Protein AF-A0A355XUL9-F1 (afdb_monomer_lite)

Radius of gyration: 27.75 Å; chains: 1; bounding box: 89×31×61 Å

Sequence (214 aa):
QDIEGLPEGVYEVRVQSLFRPVSADEAWNDLLGDSIENYGERATIYANWDSIAPSYWCSKYDPDTYSWTTGGYSDMAYAELDANGDTIEGTAMTYHFPNDRQAAEYQFQMNYYPVQSFYTYVGSNGLLRLGFKNTAHKVQDWFVVSNWELYYHGKDSQYAGTTGIRDIDSNASVNFNEVYTVDGRRVNGLQKGLNIVRGKTADGKIVTKKIVVK

pLDDT: mean 85.68, std 11.35, range [46.41, 97.69]

Foldseek 3Di:
DKDFPADFAKKKKKKFKEKQAADPVQLVCLVVVNDPDNRQVQKWWDKDQDIDGHDRFFFLDDQVVDPPDDDFWDKDWDFDADPVRHGDPPRITITIDGRDPVSSVVCVVVCVRPIDMDMETDHPRRMMDTDMGGNDHDPRTDMDMDDIDMDGQDHPHPCVVRYPDPDLPQPPDWDFQWKADPVGDTDRDDDAAKIKTWTATSVGDIDIDIDHHD

Structure (mmCIF, N/CA/C/O backbone):
data_AF-A0A355XUL9-F1
#
_entry.id   AF-A0A355XUL9-F1
#
loop_
_atom_site.group_PDB
_atom_site.id
_atom_site.type_symbol
_atom_site.label_atom_id
_atom_site.label_alt_id
_atom_site.label_comp_id
_atom_site.label_asym_id
_atom_site.label_entity_id
_atom_site.label_seq_id
_atom_site.pdbx_PDB_ins_code
_atom_site.Cartn_x
_atom_site.Cartn_y
_atom_site.Cartn_z
_atom_site.occupancy
_atom_site.B_iso_or_equiv
_atom_site.auth_seq_id
_atom_site.auth_comp_id
_atom_site.auth_asym_id
_atom_site.auth_atom_id
_atom_site.pdbx_PDB_model_num
ATOM 1 N N . GLN A 1 1 ? 1.561 -10.539 10.011 1.00 93.00 1 GLN A N 1
ATOM 2 C CA . GLN A 1 1 ? 1.984 -10.392 11.413 1.00 93.00 1 GLN A CA 1
ATOM 3 C C . GLN A 1 1 ? 0.747 -10.131 12.241 1.00 93.00 1 GLN A C 1
ATOM 5 O O . GLN A 1 1 ? -0.064 -9.310 11.826 1.00 93.00 1 GLN A O 1
ATOM 10 N N . ASP A 1 2 ? 0.634 -10.803 13.382 1.00 96.31 2 ASP A N 1
ATOM 11 C CA . ASP A 1 2 ? -0.417 -10.534 14.363 1.00 96.31 2 ASP A CA 1
ATOM 12 C C . ASP A 1 2 ? 0.192 -9.788 15.547 1.00 96.31 2 ASP A C 1
ATOM 14 O O . ASP A 1 2 ? 1.276 -10.142 16.019 1.00 96.31 2 ASP A O 1
ATOM 18 N N . ILE A 1 3 ? -0.475 -8.728 15.983 1.00 96.88 3 ILE A N 1
ATOM 19 C CA . ILE A 1 3 ? -0.122 -7.948 17.165 1.00 96.88 3 ILE A CA 1
ATOM 20 C C . ILE A 1 3 ? -1.347 -7.957 18.072 1.00 96.88 3 ILE A C 1
ATOM 22 O O . ILE A 1 3 ? -2.438 -7.575 17.652 1.00 96.88 3 ILE A O 1
ATOM 26 N N . GLU A 1 4 ? -1.160 -8.427 19.299 1.00 97.25 4 GLU A N 1
ATOM 27 C CA . GLU A 1 4 ? -2.223 -8.609 20.285 1.00 97.25 4 GLU A CA 1
ATOM 28 C C . GLU A 1 4 ? -2.076 -7.618 21.445 1.00 97.25 4 GLU A C 1
ATOM 30 O O . GLU A 1 4 ? -0.998 -7.068 21.682 1.00 97.25 4 GLU A O 1
ATOM 35 N N . GLY A 1 5 ? -3.161 -7.408 22.194 1.00 96.88 5 GLY A N 1
ATOM 36 C CA . GLY A 1 5 ? -3.164 -6.547 23.380 1.00 96.88 5 GLY A CA 1
ATOM 37 C C . GLY A 1 5 ? -3.085 -5.050 23.073 1.00 96.88 5 GLY A C 1
ATOM 38 O O . GLY A 1 5 ? -2.762 -4.259 23.960 1.00 96.88 5 GLY A O 1
ATOM 39 N N . LEU A 1 6 ? -3.370 -4.648 21.833 1.00 97.25 6 LEU A N 1
ATOM 40 C CA . LEU A 1 6 ? -3.417 -3.244 21.444 1.00 97.25 6 LEU A CA 1
ATOM 41 C C . LEU A 1 6 ? -4.684 -2.561 21.994 1.00 97.25 6 LEU A C 1
ATOM 43 O O . LEU A 1 6 ? -5.753 -3.175 21.997 1.00 97.25 6 LEU A O 1
ATOM 47 N N . PRO A 1 7 ? -4.597 -1.300 22.454 1.00 96.94 7 PRO A N 1
ATOM 48 C CA . PRO A 1 7 ? -5.775 -0.492 22.756 1.00 96.94 7 PRO A CA 1
ATOM 49 C C . PRO A 1 7 ? -6.789 -0.451 21.604 1.00 96.94 7 PRO A C 1
ATOM 51 O O . PRO A 1 7 ? -6.421 -0.366 20.437 1.00 96.94 7 PRO A O 1
ATOM 54 N N . GLU A 1 8 ? -8.081 -0.464 21.932 1.00 95.38 8 GLU A N 1
ATOM 55 C CA . GLU A 1 8 ? -9.136 -0.246 20.940 1.00 95.38 8 GLU A CA 1
ATOM 56 C C . GLU A 1 8 ? -9.025 1.170 20.354 1.00 95.38 8 GLU A C 1
ATOM 58 O O . GLU A 1 8 ? -8.988 2.154 21.097 1.00 95.38 8 GLU A O 1
ATOM 63 N N . GLY A 1 9 ? -9.029 1.294 19.028 1.00 94.69 9 GLY A N 1
ATOM 64 C CA . GLY A 1 9 ? -9.100 2.589 18.360 1.00 94.69 9 GLY A CA 1
ATOM 65 C C . GLY A 1 9 ? -8.443 2.627 16.989 1.00 94.69 9 GLY A C 1
ATOM 66 O O . GLY A 1 9 ? -8.140 1.599 16.382 1.00 94.69 9 GLY A O 1
ATOM 67 N N . VAL A 1 10 ? -8.251 3.848 16.488 1.00 96.12 10 VAL A N 1
ATOM 68 C CA . VAL A 1 10 ? -7.651 4.088 15.174 1.00 96.12 10 VAL A CA 1
ATOM 69 C C . VAL A 1 10 ? -6.133 4.052 15.273 1.00 96.12 10 VAL A C 1
ATOM 71 O O . VAL A 1 10 ? -5.535 4.674 16.153 1.00 96.12 10 VAL A O 1
ATOM 74 N N . TYR A 1 11 ? -5.520 3.367 14.318 1.00 97.25 11 TYR A N 1
ATOM 75 C CA . TYR A 1 11 ? -4.086 3.294 14.119 1.00 97.25 11 TYR A CA 1
ATOM 76 C C . TYR A 1 11 ? -3.718 3.818 12.736 1.00 97.25 11 TYR A C 1
ATOM 78 O O . TYR A 1 11 ? -4.407 3.534 11.762 1.00 97.25 11 TYR A O 1
ATOM 86 N N . GLU A 1 12 ? -2.623 4.561 12.639 1.00 97.56 12 GLU A N 1
ATOM 87 C CA . GLU A 1 12 ? -1.965 4.865 11.371 1.00 97.56 12 GLU A CA 1
ATOM 88 C C . GLU A 1 12 ? -0.836 3.870 11.169 1.00 97.56 12 GLU A C 1
ATOM 90 O O . GLU A 1 12 ? 0.038 3.713 12.026 1.00 97.56 12 GLU A O 1
ATOM 95 N N . VAL A 1 13 ? -0.872 3.206 10.027 1.00 97.62 13 VAL A N 1
ATOM 96 C CA . VAL A 1 13 ? 0.152 2.291 9.560 1.00 97.62 13 VAL A CA 1
ATOM 97 C C . VAL A 1 13 ? 0.979 3.036 8.531 1.00 97.62 13 VAL A C 1
ATOM 99 O O . VAL A 1 13 ? 0.433 3.522 7.539 1.00 97.62 13 VAL A O 1
ATOM 102 N N . ARG A 1 14 ? 2.287 3.121 8.760 1.00 97.50 14 ARG A N 1
ATOM 103 C CA . ARG A 1 14 ? 3.251 3.628 7.783 1.00 97.50 14 ARG A CA 1
ATOM 104 C C . ARG A 1 14 ? 4.177 2.519 7.341 1.00 97.50 14 ARG A C 1
ATOM 106 O O . ARG A 1 14 ? 4.526 1.654 8.141 1.00 97.50 14 ARG A O 1
ATOM 113 N N . VAL A 1 15 ? 4.540 2.527 6.067 1.00 96.25 15 VAL A N 1
ATOM 114 C CA . VAL A 1 15 ? 5.329 1.454 5.465 1.00 96.25 15 VAL A CA 1
ATOM 115 C C . VAL A 1 15 ? 5.989 1.926 4.179 1.00 96.25 15 VAL A C 1
ATOM 117 O O . VAL A 1 15 ? 5.389 2.656 3.388 1.00 96.25 15 VAL A O 1
ATOM 120 N N . GLN A 1 16 ? 7.213 1.466 3.936 1.00 95.12 16 GLN A N 1
ATOM 121 C CA . GLN A 1 16 ? 7.821 1.527 2.611 1.00 95.12 16 GLN A CA 1
ATOM 122 C C . GLN A 1 16 ? 7.637 0.198 1.909 1.00 95.12 16 GLN A C 1
ATOM 124 O O . GLN A 1 16 ? 7.776 -0.879 2.495 1.00 95.12 16 GLN A O 1
ATOM 129 N N . SER A 1 17 ? 7.301 0.278 0.632 1.00 93.19 17 SER A N 1
ATOM 130 C CA . SER A 1 17 ? 7.034 -0.896 -0.172 1.00 93.19 17 SER A CA 1
ATOM 131 C C . SER A 1 17 ? 7.538 -0.719 -1.584 1.00 93.19 17 SER A C 1
ATOM 133 O O . SER A 1 17 ? 7.586 0.392 -2.102 1.00 93.19 17 SER A O 1
ATOM 135 N N . LEU A 1 18 ? 7.876 -1.844 -2.190 1.00 91.19 18 LEU A N 1
ATOM 136 C CA . LEU A 1 18 ? 8.098 -2.003 -3.610 1.00 91.19 18 LEU A CA 1
ATOM 137 C C . LEU A 1 18 ? 7.431 -3.308 -4.021 1.00 91.19 18 LEU A C 1
ATOM 139 O O . LEU A 1 18 ? 7.757 -4.368 -3.483 1.00 91.19 18 LEU A O 1
ATOM 143 N N . PHE A 1 19 ? 6.550 -3.239 -5.005 1.00 91.44 19 PHE A N 1
ATOM 144 C CA . PHE A 1 19 ? 6.120 -4.402 -5.755 1.00 91.44 19 PHE A CA 1
ATOM 145 C C . PHE A 1 19 ? 6.582 -4.256 -7.198 1.00 91.44 19 PHE A C 1
ATOM 147 O O . PHE A 1 19 ? 6.137 -3.361 -7.909 1.00 91.44 19 PHE A O 1
ATOM 154 N N . ARG A 1 20 ? 7.470 -5.155 -7.618 1.00 90.94 20 ARG A N 1
ATOM 155 C CA . ARG A 1 20 ? 7.804 -5.365 -9.019 1.00 90.94 20 ARG A CA 1
ATOM 156 C C . ARG A 1 20 ? 7.148 -6.672 -9.457 1.00 90.94 20 ARG A C 1
ATOM 158 O O . ARG A 1 20 ? 7.525 -7.734 -8.952 1.00 90.94 20 ARG A O 1
ATOM 165 N N . PRO A 1 21 ? 6.161 -6.633 -10.351 1.00 88.50 21 PRO A N 1
ATOM 166 C CA . PRO A 1 21 ? 5.563 -7.848 -10.860 1.00 88.50 21 PRO A CA 1
ATOM 167 C C . PRO A 1 21 ? 6.529 -8.503 -11.831 1.00 88.50 21 PRO A C 1
ATOM 169 O O . PRO A 1 21 ? 7.219 -7.800 -12.560 1.00 88.50 21 PRO A O 1
ATOM 172 N N . VAL A 1 22 ? 6.535 -9.832 -11.872 1.00 90.44 22 VAL A N 1
ATOM 173 C CA . VAL A 1 22 ? 7.267 -10.600 -12.889 1.00 90.44 22 VAL A CA 1
ATOM 174 C C . VAL A 1 22 ? 8.714 -10.092 -13.123 1.00 90.44 22 VAL A C 1
ATOM 176 O O . VAL A 1 22 ? 9.410 -9.675 -12.186 1.00 90.44 22 VAL A O 1
ATOM 179 N N . SER A 1 23 ? 9.224 -10.192 -14.350 1.00 90.75 23 SER A N 1
ATOM 180 C CA . SER A 1 23 ? 10.542 -9.667 -14.715 1.00 90.75 23 SER A CA 1
ATOM 181 C C . SER A 1 23 ? 10.565 -8.130 -14.763 1.00 90.75 23 SER A C 1
ATOM 183 O O . SER A 1 23 ? 9.531 -7.481 -14.902 1.00 90.75 23 SER A O 1
ATOM 185 N N . ALA A 1 24 ? 11.756 -7.527 -14.664 1.00 90.00 24 ALA A N 1
ATOM 186 C CA . ALA A 1 24 ? 11.902 -6.073 -14.775 1.00 90.00 24 ALA A CA 1
ATOM 187 C C . ALA A 1 24 ? 11.441 -5.533 -16.141 1.00 90.00 24 ALA A C 1
ATOM 189 O O . ALA A 1 24 ? 10.793 -4.493 -16.176 1.00 90.00 24 ALA A O 1
ATOM 190 N N . ASP A 1 25 ? 11.697 -6.268 -17.228 1.00 89.50 25 ASP A N 1
ATOM 191 C CA . ASP A 1 25 ? 11.277 -5.886 -18.582 1.00 89.50 25 ASP A CA 1
ATOM 192 C C . ASP A 1 25 ? 9.746 -5.883 -18.726 1.00 89.50 25 ASP A C 1
ATOM 194 O O . ASP A 1 25 ? 9.158 -4.976 -19.309 1.00 89.50 25 ASP A O 1
ATOM 198 N N . GLU A 1 26 ? 9.063 -6.884 -18.167 1.00 88.75 26 GLU A N 1
ATOM 199 C CA . GLU A 1 26 ? 7.599 -6.947 -18.207 1.00 88.75 26 GLU A CA 1
ATOM 200 C C . GLU A 1 26 ? 6.947 -5.917 -17.278 1.00 88.75 26 GLU A C 1
ATOM 202 O O . GLU A 1 26 ? 5.953 -5.302 -17.663 1.00 88.75 26 GLU A O 1
ATOM 207 N N . ALA A 1 27 ? 7.514 -5.688 -16.087 1.00 88.06 27 ALA A N 1
ATOM 208 C CA . ALA A 1 27 ? 7.091 -4.604 -15.200 1.00 88.06 27 ALA A CA 1
ATOM 209 C C . ALA A 1 27 ? 7.243 -3.231 -15.867 1.00 88.06 27 ALA A C 1
ATOM 211 O O . ALA A 1 27 ? 6.397 -2.357 -15.695 1.00 88.06 27 ALA A O 1
ATOM 212 N N . TRP A 1 28 ? 8.316 -3.047 -16.636 1.00 87.38 28 TRP A N 1
ATOM 213 C CA . TRP A 1 28 ? 8.557 -1.837 -17.409 1.00 87.38 28 TRP A CA 1
ATOM 214 C C . TRP A 1 28 ? 7.520 -1.641 -18.515 1.00 87.38 28 TRP A C 1
ATOM 216 O O . TRP A 1 28 ? 6.932 -0.566 -18.606 1.00 87.38 28 TRP A O 1
ATOM 226 N N . ASN A 1 29 ? 7.227 -2.683 -19.296 1.00 86.00 29 ASN A N 1
ATOM 227 C CA . ASN A 1 29 ? 6.176 -2.621 -20.317 1.00 86.00 29 ASN A CA 1
ATOM 228 C C . ASN A 1 29 ? 4.805 -2.294 -19.704 1.00 86.00 29 ASN A C 1
ATOM 230 O O . ASN A 1 29 ? 4.046 -1.517 -20.275 1.00 86.00 29 ASN A O 1
ATOM 234 N N . ASP A 1 30 ? 4.490 -2.834 -18.525 1.00 84.00 30 ASP A N 1
ATOM 235 C CA . ASP A 1 30 ? 3.260 -2.489 -17.804 1.00 84.00 30 ASP A CA 1
ATOM 236 C C . ASP A 1 30 ? 3.221 -1.024 -17.365 1.00 84.00 30 ASP A C 1
ATOM 238 O O . ASP A 1 30 ? 2.213 -0.349 -17.565 1.00 84.00 30 ASP A O 1
ATOM 242 N N . LEU A 1 31 ? 4.341 -0.498 -16.863 1.00 81.19 31 LEU A N 1
ATOM 243 C CA . LEU A 1 31 ? 4.460 0.912 -16.495 1.00 81.19 31 LEU A CA 1
ATOM 244 C C . LEU A 1 31 ? 4.271 1.851 -17.699 1.00 81.19 31 LEU A C 1
ATOM 246 O O . LEU A 1 31 ? 3.705 2.933 -17.542 1.00 81.19 31 LEU A O 1
ATOM 250 N N . LEU A 1 32 ? 4.721 1.442 -18.888 1.00 82.25 32 LEU A N 1
ATOM 251 C CA . LEU A 1 32 ? 4.514 2.177 -20.140 1.00 82.25 32 LEU A CA 1
ATOM 252 C C . LEU A 1 32 ? 3.088 2.039 -20.703 1.00 82.25 32 LEU A C 1
ATOM 254 O O . LEU A 1 32 ? 2.730 2.759 -21.632 1.00 82.25 32 LEU A O 1
ATOM 258 N N . GLY A 1 33 ? 2.255 1.165 -20.129 1.00 81.38 33 GLY A N 1
ATOM 259 C CA . GLY A 1 33 ? 0.912 0.870 -20.633 1.00 81.38 33 GLY A CA 1
ATOM 260 C C . GLY A 1 33 ? 0.895 -0.076 -21.838 1.00 81.38 33 GLY A C 1
ATOM 261 O O . GLY A 1 33 ? -0.135 -0.200 -22.499 1.00 81.38 33 GLY A O 1
ATOM 262 N N . ASP A 1 34 ? 2.012 -0.756 -22.102 1.00 77.69 34 ASP A N 1
ATOM 263 C CA . ASP A 1 34 ? 2.191 -1.707 -23.202 1.00 77.69 34 ASP A CA 1
ATOM 264 C C . ASP A 1 34 ? 1.892 -3.161 -22.782 1.00 77.69 34 ASP A C 1
ATOM 266 O O . ASP A 1 34 ? 1.976 -4.090 -23.592 1.00 77.69 34 ASP A O 1
ATOM 270 N N . SER A 1 35 ? 1.527 -3.392 -21.515 1.00 77.56 35 SER A N 1
ATOM 271 C CA . SER A 1 35 ? 1.083 -4.702 -21.034 1.00 77.56 35 SER A CA 1
ATOM 272 C C . SER A 1 35 ? -0.375 -5.000 -21.408 1.00 77.56 35 SER A C 1
ATOM 274 O O . SER A 1 35 ? -1.242 -4.131 -21.490 1.00 77.56 35 SER A O 1
ATOM 276 N N . ILE A 1 36 ? -0.668 -6.289 -21.603 1.00 74.25 36 ILE A N 1
ATOM 277 C CA . ILE A 1 36 ? -2.038 -6.806 -21.776 1.00 74.25 36 ILE A CA 1
ATOM 278 C C . ILE A 1 36 ? -2.686 -7.251 -20.451 1.00 74.25 36 ILE A C 1
ATOM 280 O O . ILE A 1 36 ? -3.881 -7.545 -20.414 1.00 74.25 36 ILE A O 1
ATOM 284 N N . GLU A 1 37 ? -1.901 -7.345 -19.375 1.00 74.00 37 GLU A N 1
ATOM 285 C CA . GLU A 1 37 ? -2.345 -7.679 -18.018 1.00 74.00 37 GLU A CA 1
ATOM 286 C C . GLU A 1 37 ? -2.116 -6.459 -17.124 1.00 74.00 37 GLU A C 1
ATOM 288 O O . GLU A 1 37 ? -1.096 -5.807 -17.263 1.00 74.00 37 GLU A O 1
ATOM 293 N N . ASN A 1 38 ? -3.014 -6.178 -16.177 1.00 72.56 38 ASN A N 1
ATOM 294 C CA . ASN A 1 38 ? -2.816 -5.107 -15.198 1.00 72.56 38 ASN A CA 1
ATOM 295 C C . ASN A 1 38 ? -2.090 -5.669 -13.969 1.00 72.56 38 ASN A C 1
ATOM 297 O O . ASN A 1 38 ? -2.711 -6.116 -12.995 1.00 72.56 38 ASN A O 1
ATOM 301 N N . TYR A 1 39 ? -0.762 -5.753 -14.044 1.00 75.75 39 TYR A N 1
ATOM 302 C CA . TYR A 1 39 ? 0.006 -6.470 -13.031 1.00 75.75 39 TYR A CA 1
ATOM 303 C C . TYR A 1 39 ? 0.016 -5.767 -11.668 1.00 75.75 39 TYR A C 1
ATOM 305 O O . TYR A 1 39 ? 0.106 -6.465 -10.649 1.00 75.75 39 TYR A O 1
ATOM 313 N N . GLY A 1 40 ? -0.108 -4.436 -11.643 1.00 69.62 40 GLY A N 1
ATOM 314 C CA . GLY A 1 40 ? -0.046 -3.601 -10.438 1.00 69.62 40 GLY A CA 1
ATOM 315 C C . GLY A 1 40 ? -1.175 -3.820 -9.429 1.00 69.62 40 GLY A C 1
ATOM 316 O O . GLY A 1 40 ? -1.007 -3.519 -8.250 1.00 69.62 40 GLY A O 1
ATOM 317 N N . GLU A 1 41 ? -2.297 -4.420 -9.833 1.00 78.81 41 GLU A N 1
ATOM 318 C CA . GLU A 1 41 ? -3.466 -4.621 -8.958 1.00 78.81 41 GLU A CA 1
ATOM 319 C C . GLU A 1 41 ? -3.416 -5.903 -8.110 1.00 78.81 41 GLU A C 1
ATOM 321 O O . GLU A 1 41 ? -4.271 -6.139 -7.253 1.00 78.81 41 GLU A O 1
ATOM 326 N N . ARG A 1 42 ? -2.425 -6.771 -8.334 1.00 86.88 42 ARG A N 1
ATOM 327 C CA . ARG A 1 42 ? -2.372 -8.097 -7.690 1.00 86.88 42 ARG A CA 1
ATOM 328 C C . ARG A 1 42 ? -1.848 -8.043 -6.261 1.00 86.88 42 ARG A C 1
ATOM 330 O O . ARG A 1 42 ? -2.128 -8.953 -5.479 1.00 86.88 42 ARG A O 1
ATOM 337 N N . ALA A 1 43 ? -1.081 -7.008 -5.932 1.00 91.06 43 ALA A N 1
ATOM 338 C CA . ALA A 1 43 ? -0.420 -6.856 -4.650 1.00 91.06 43 ALA A CA 1
ATOM 339 C C . ALA A 1 43 ? -1.111 -5.793 -3.793 1.00 91.06 43 ALA A C 1
ATOM 341 O O . ALA A 1 43 ? -1.396 -4.692 -4.251 1.00 91.06 43 ALA A O 1
ATOM 342 N N . THR A 1 44 ? -1.341 -6.108 -2.523 1.00 93.88 44 THR A N 1
ATOM 343 C CA . THR A 1 44 ? -1.871 -5.159 -1.544 1.00 93.88 44 THR A CA 1
ATOM 344 C C . THR A 1 44 ? -1.088 -5.225 -0.250 1.00 93.88 44 THR A C 1
ATOM 346 O O . THR A 1 44 ? -0.590 -6.279 0.152 1.00 93.88 44 THR A O 1
ATOM 349 N N . ILE A 1 45 ? -1.005 -4.085 0.421 1.00 95.56 45 ILE A N 1
ATOM 350 C CA . ILE A 1 45 ? -0.581 -3.968 1.811 1.00 95.56 45 ILE A CA 1
ATOM 351 C C . ILE A 1 45 ? -1.846 -3.776 2.621 1.00 95.56 45 ILE A C 1
ATOM 353 O O . ILE A 1 45 ? -2.694 -2.974 2.239 1.00 95.56 45 ILE A O 1
ATOM 357 N N . TYR A 1 46 ? -1.994 -4.513 3.712 1.00 95.19 46 TYR A N 1
ATOM 358 C CA . TYR A 1 46 ? -3.212 -4.481 4.501 1.00 95.19 46 TYR A CA 1
ATOM 359 C C . TYR A 1 46 ? -2.931 -4.401 5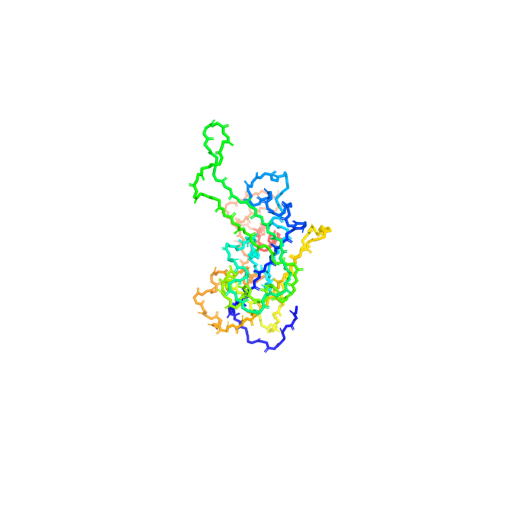.993 1.00 95.19 46 TYR A C 1
ATOM 361 O O . TYR A 1 46 ? -1.907 -4.880 6.491 1.00 95.19 46 TYR A O 1
ATOM 369 N N . ALA A 1 47 ? -3.892 -3.824 6.697 1.00 96.19 47 ALA A N 1
ATOM 370 C CA . ALA A 1 47 ? -4.016 -3.881 8.135 1.00 96.19 47 ALA A CA 1
ATOM 371 C C . ALA A 1 47 ? -5.502 -4.035 8.469 1.00 96.19 47 ALA A C 1
ATOM 373 O O . ALA A 1 47 ? -6.329 -3.225 8.059 1.00 96.19 47 ALA A O 1
ATOM 374 N N . ASN A 1 48 ? -5.844 -5.132 9.142 1.00 94.38 48 ASN A N 1
ATOM 375 C CA . ASN A 1 48 ? -7.214 -5.597 9.322 1.00 94.38 48 ASN A CA 1
ATOM 376 C C . ASN A 1 48 ? -8.006 -5.550 7.999 1.00 94.38 48 ASN A C 1
ATOM 378 O O . ASN A 1 48 ? -7.688 -6.303 7.078 1.00 94.38 48 ASN A O 1
ATOM 382 N N . TRP A 1 49 ? -9.027 -4.698 7.910 1.00 89.31 49 TRP A N 1
ATOM 383 C CA . TRP A 1 49 ? -9.896 -4.568 6.734 1.00 89.31 49 TRP A CA 1
ATOM 384 C C . TRP A 1 49 ? -9.459 -3.477 5.756 1.00 89.31 49 TRP A C 1
ATOM 386 O O . TRP A 1 49 ? -10.040 -3.364 4.679 1.00 89.31 49 TRP A O 1
ATOM 396 N N . ASP A 1 50 ? -8.455 -2.687 6.121 1.00 93.75 50 ASP A N 1
ATOM 397 C CA . ASP A 1 50 ? -7.984 -1.552 5.342 1.00 93.75 50 ASP A CA 1
ATOM 398 C C . ASP A 1 50 ? -6.748 -1.948 4.540 1.00 93.75 50 ASP A C 1
ATOM 400 O O . ASP A 1 50 ? -5.934 -2.773 4.970 1.00 93.75 50 ASP A O 1
ATOM 404 N N . SER A 1 51 ? -6.606 -1.378 3.347 1.00 93.31 51 SER A N 1
ATOM 405 C CA . SER A 1 51 ? -5.502 -1.719 2.458 1.00 93.31 51 SER A CA 1
ATOM 406 C C . SER A 1 51 ? -5.149 -0.599 1.498 1.00 93.31 51 SER A C 1
ATOM 408 O O . SER A 1 51 ? -6.011 0.194 1.122 1.00 93.31 51 SER A O 1
ATOM 410 N N . ILE A 1 52 ? -3.901 -0.610 1.046 1.00 92.81 52 ILE A N 1
ATOM 411 C CA . ILE A 1 52 ? -3.373 0.248 -0.014 1.00 92.81 52 ILE A CA 1
ATOM 412 C C . ILE A 1 52 ? -2.626 -0.593 -1.054 1.00 92.81 52 ILE A C 1
ATOM 414 O O . ILE A 1 52 ? -2.207 -1.724 -0.779 1.00 92.81 52 ILE A O 1
ATOM 418 N N . ALA A 1 53 ? -2.438 -0.029 -2.244 1.00 91.50 53 ALA A N 1
ATOM 419 C CA . ALA A 1 53 ? -1.511 -0.578 -3.224 1.00 91.50 53 ALA A CA 1
ATOM 420 C C . ALA A 1 53 ? -0.054 -0.295 -2.791 1.00 91.50 53 ALA A C 1
ATOM 422 O O . ALA A 1 53 ? 0.225 0.773 -2.240 1.00 91.50 53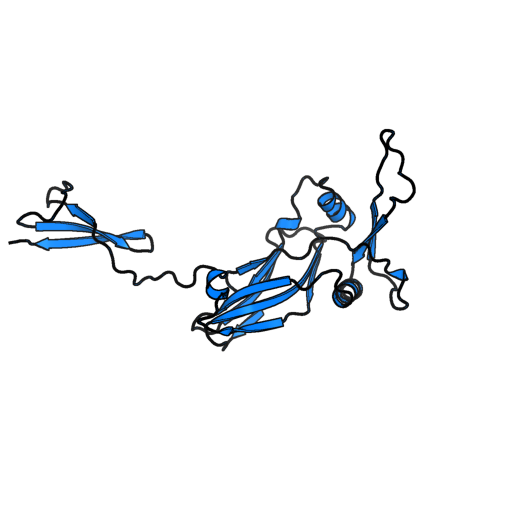 ALA A O 1
ATOM 423 N N . PRO A 1 54 ? 0.889 -1.224 -3.008 1.00 91.12 54 PRO A N 1
ATOM 424 C CA . PRO A 1 54 ? 2.309 -0.949 -2.817 1.00 91.12 54 PRO A CA 1
ATOM 425 C C . PRO A 1 54 ? 2.837 0.032 -3.871 1.00 91.12 54 PRO A C 1
ATOM 427 O O . PRO A 1 54 ? 2.211 0.258 -4.905 1.00 91.12 54 PRO A O 1
ATOM 430 N N . SER A 1 55 ? 4.023 0.594 -3.635 1.00 88.94 55 SER A N 1
ATOM 431 C CA . SER A 1 55 ? 4.693 1.406 -4.654 1.00 88.94 55 SER A CA 1
ATOM 432 C C . SER A 1 55 ? 5.157 0.512 -5.806 1.00 88.94 55 SER A C 1
ATOM 434 O O . SER A 1 55 ? 5.715 -0.561 -5.575 1.00 88.94 55 SER A O 1
ATOM 436 N N . TYR A 1 56 ? 4.933 0.969 -7.036 1.00 75.69 56 TYR A N 1
ATOM 437 C CA . TYR A 1 56 ? 4.997 0.128 -8.237 1.00 75.69 56 TYR A CA 1
ATOM 438 C C . TYR A 1 56 ? 5.947 0.648 -9.339 1.00 75.69 56 TYR A C 1
ATOM 440 O O . TYR A 1 56 ? 6.042 0.077 -10.416 1.00 75.69 56 TYR A O 1
ATOM 448 N N . TRP A 1 57 ? 6.671 1.741 -9.096 1.00 73.50 57 TRP A N 1
ATOM 449 C CA . TRP A 1 57 ? 7.463 2.431 -10.120 1.00 73.50 57 TRP A CA 1
ATOM 450 C C . TRP A 1 57 ? 8.968 2.246 -9.906 1.00 73.50 57 TRP A C 1
ATOM 452 O O . TRP A 1 57 ? 9.448 2.325 -8.784 1.00 73.50 57 TRP A O 1
ATOM 462 N N . CYS A 1 58 ? 9.732 2.034 -10.976 1.00 77.62 58 CYS A N 1
ATOM 463 C CA . CYS A 1 58 ? 11.197 2.102 -10.952 1.00 77.62 58 CYS A CA 1
ATOM 464 C C . CYS A 1 58 ? 11.690 3.529 -10.672 1.00 77.62 58 CYS A C 1
ATOM 466 O O . CYS A 1 58 ? 11.048 4.500 -11.077 1.00 77.62 58 CYS A O 1
ATOM 468 N N . SER A 1 59 ? 12.862 3.688 -10.053 1.00 76.25 59 SER A N 1
ATOM 469 C CA . SER A 1 59 ? 13.414 5.024 -9.799 1.00 76.25 59 SER A CA 1
ATOM 470 C C . SER A 1 59 ? 14.317 5.505 -10.933 1.00 76.25 59 SER A C 1
ATOM 472 O O . SER A 1 59 ? 15.006 4.724 -11.575 1.00 76.25 59 SER A O 1
ATOM 474 N N . LYS A 1 60 ? 14.352 6.822 -11.147 1.00 74.56 60 LYS A N 1
ATOM 475 C CA . LYS A 1 60 ? 15.276 7.502 -12.076 1.00 74.56 60 LYS A CA 1
ATOM 476 C C . LYS A 1 60 ? 16.676 7.745 -11.486 1.00 74.56 60 LYS A C 1
ATOM 478 O O . LYS A 1 60 ? 17.381 8.653 -11.919 1.00 74.56 60 LYS A O 1
ATOM 483 N N . TYR A 1 61 ? 16.997 7.076 -10.383 1.00 73.44 61 TYR A N 1
ATOM 484 C CA . TYR A 1 61 ? 18.215 7.325 -9.623 1.00 73.44 61 TYR A CA 1
ATOM 485 C C . TYR A 1 61 ? 19.369 6.505 -10.179 1.00 73.44 61 TYR A C 1
ATOM 487 O O . TYR A 1 61 ? 19.243 5.291 -10.230 1.00 73.44 61 TYR A O 1
ATOM 495 N N . ASP A 1 62 ? 20.488 7.158 -10.488 1.00 70.50 62 ASP A N 1
ATOM 496 C CA . ASP A 1 62 ? 21.716 6.485 -10.899 1.00 70.50 62 ASP A CA 1
ATOM 497 C C . ASP A 1 62 ? 22.365 5.748 -9.706 1.00 70.50 62 ASP A C 1
ATOM 499 O O . ASP A 1 62 ? 22.920 6.411 -8.816 1.00 70.50 62 ASP A O 1
ATOM 503 N N . PRO A 1 63 ? 22.326 4.400 -9.672 1.00 64.25 63 PRO A N 1
ATOM 504 C CA . PRO A 1 63 ? 22.917 3.617 -8.598 1.00 64.25 63 PRO A CA 1
ATOM 505 C C . PRO A 1 63 ? 24.418 3.882 -8.449 1.00 64.25 63 PRO A C 1
ATOM 507 O O . PRO A 1 63 ? 24.926 3.848 -7.330 1.00 64.25 63 PRO A O 1
ATOM 510 N N . ASP A 1 64 ? 25.137 4.233 -9.510 1.00 63.72 64 ASP A N 1
ATOM 511 C CA . ASP A 1 64 ? 26.599 4.354 -9.492 1.00 63.72 64 ASP A CA 1
ATOM 512 C C . ASP A 1 64 ? 27.094 5.677 -8.883 1.00 63.72 64 ASP A C 1
ATOM 514 O O . ASP A 1 64 ? 28.283 5.843 -8.600 1.00 63.72 64 ASP A O 1
ATOM 518 N N . THR A 1 65 ? 26.188 6.615 -8.584 1.00 65.44 65 THR A N 1
ATOM 519 C CA . THR A 1 65 ? 26.536 7.892 -7.936 1.00 65.44 65 THR A CA 1
ATOM 520 C C . THR A 1 65 ? 27.027 7.708 -6.485 1.00 65.44 65 THR A C 1
ATOM 522 O O . THR A 1 65 ? 27.643 8.613 -5.916 1.00 65.44 65 THR A O 1
ATOM 525 N N . TYR A 1 66 ? 26.810 6.544 -5.859 1.00 58.59 66 TYR A N 1
ATOM 526 C CA . TYR A 1 66 ? 27.263 6.254 -4.494 1.00 58.59 66 TYR A CA 1
ATOM 527 C C . TYR A 1 66 ? 28.221 5.058 -4.430 1.00 58.59 66 TYR A C 1
ATOM 529 O O . TYR A 1 66 ? 27.904 3.967 -4.869 1.00 58.59 66 TYR A O 1
ATOM 537 N N . SER A 1 67 ? 29.353 5.235 -3.736 1.00 53.00 67 SER A N 1
ATOM 538 C CA . SER A 1 67 ? 30.446 4.257 -3.520 1.00 53.00 67 SER A CA 1
ATOM 539 C C . SER A 1 67 ? 30.055 2.860 -2.979 1.00 53.00 67 SER A C 1
ATOM 541 O O . SER A 1 67 ? 30.935 2.018 -2.793 1.00 53.00 67 SER A O 1
A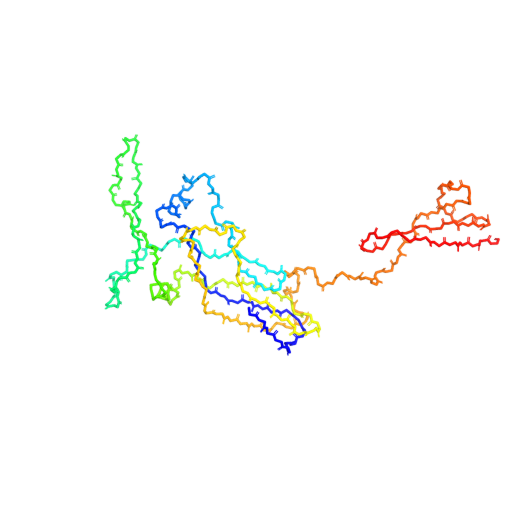TOM 543 N N . TRP A 1 68 ? 28.785 2.610 -2.666 1.00 51.19 68 TRP A N 1
ATOM 544 C CA . TRP A 1 68 ? 28.289 1.384 -2.032 1.00 51.19 68 TRP A CA 1
ATOM 545 C C . TRP A 1 68 ? 27.527 0.462 -2.994 1.00 51.19 68 TRP A C 1
ATOM 547 O O . TRP A 1 68 ? 27.101 -0.619 -2.587 1.00 51.19 68 TRP A O 1
ATOM 557 N N . THR A 1 69 ? 27.349 0.855 -4.256 1.00 56.81 69 THR A N 1
ATOM 558 C CA . THR A 1 69 ? 26.602 0.091 -5.257 1.00 56.81 69 THR A CA 1
ATOM 559 C C . THR A 1 69 ? 27.518 -0.857 -6.014 1.00 56.81 69 THR A C 1
ATOM 561 O O . THR A 1 69 ? 28.175 -0.535 -6.994 1.00 56.81 69 THR A O 1
ATOM 564 N N . THR A 1 70 ? 27.574 -2.097 -5.540 1.00 54.22 70 THR A N 1
ATOM 565 C CA . THR A 1 70 ? 28.008 -3.213 -6.384 1.00 54.22 70 THR A CA 1
ATOM 566 C C . THR A 1 70 ? 26.847 -4.179 -6.529 1.00 54.22 70 THR A C 1
ATOM 568 O O . THR A 1 70 ? 26.656 -5.073 -5.712 1.00 54.22 70 THR A O 1
ATOM 571 N N . GLY A 1 71 ? 26.085 -3.980 -7.604 1.00 66.00 71 GLY A N 1
ATOM 572 C CA . GLY A 1 71 ? 25.137 -4.959 -8.125 1.00 66.00 71 GLY A CA 1
ATOM 573 C C . GLY A 1 71 ? 23.741 -4.921 -7.509 1.00 66.00 71 GLY A C 1
ATOM 574 O O . GLY A 1 71 ? 23.517 -4.369 -6.436 1.00 66.00 71 GLY A O 1
ATOM 575 N N . GLY A 1 72 ? 22.804 -5.506 -8.259 1.00 81.38 72 GLY A N 1
ATOM 576 C CA . GLY A 1 72 ? 21.428 -5.706 -7.821 1.00 81.38 72 GLY A CA 1
ATOM 577 C C . GLY A 1 72 ? 20.384 -4.826 -8.494 1.00 81.38 72 GLY A C 1
ATOM 578 O O . GLY A 1 72 ? 19.352 -4.604 -7.876 1.00 81.38 72 GLY A O 1
ATOM 579 N N . TYR A 1 73 ? 20.593 -4.336 -9.721 1.00 87.62 73 TYR A N 1
ATOM 580 C CA . TYR A 1 73 ? 19.587 -3.551 -10.450 1.00 87.62 73 TYR A CA 1
ATOM 581 C C . TYR A 1 73 ? 19.343 -4.086 -11.866 1.00 87.62 73 TYR A C 1
ATOM 583 O O . TYR A 1 73 ? 20.176 -4.806 -12.416 1.00 87.62 73 TYR A O 1
ATOM 591 N N . SER A 1 74 ? 18.162 -3.796 -12.405 1.00 89.31 74 SER A N 1
ATOM 592 C CA . SER A 1 74 ? 17.806 -3.927 -13.817 1.00 89.31 74 SER A CA 1
ATOM 593 C C . SER A 1 74 ? 17.548 -2.530 -14.361 1.00 89.31 74 SER A C 1
ATOM 595 O O . SER A 1 74 ? 16.721 -1.805 -13.802 1.00 89.31 74 SER A O 1
ATOM 597 N N . ASP A 1 75 ? 18.230 -2.196 -15.452 1.00 89.25 75 ASP A N 1
ATOM 598 C CA . ASP A 1 75 ? 18.237 -0.857 -16.034 1.00 89.25 75 ASP A CA 1
ATOM 599 C C . ASP A 1 75 ? 17.318 -0.806 -17.251 1.00 89.25 75 ASP A C 1
ATOM 601 O O . ASP A 1 75 ? 17.537 -1.516 -18.231 1.00 89.25 75 ASP A O 1
ATOM 605 N N . MET A 1 76 ? 16.288 0.030 -17.184 1.00 87.69 76 MET A N 1
ATOM 606 C CA . MET A 1 76 ? 15.321 0.254 -18.252 1.00 87.69 76 MET A CA 1
ATOM 607 C C . MET A 1 76 ? 15.588 1.609 -18.895 1.00 87.69 76 MET A C 1
ATOM 609 O O . MET A 1 76 ? 15.742 2.610 -18.197 1.00 87.69 76 MET A O 1
ATOM 613 N N . ALA A 1 77 ? 15.628 1.657 -20.220 1.00 87.56 77 ALA A N 1
ATOM 614 C CA . ALA A 1 77 ? 15.813 2.902 -20.951 1.00 87.56 77 ALA A CA 1
ATOM 615 C C . ALA A 1 77 ? 14.462 3.462 -21.408 1.00 87.56 77 ALA A C 1
ATOM 617 O O . ALA A 1 77 ? 13.624 2.738 -21.946 1.00 87.56 77 ALA A O 1
ATOM 618 N N . TYR A 1 78 ? 14.287 4.769 -21.247 1.00 85.69 78 TYR A N 1
ATOM 619 C CA . TYR A 1 78 ? 13.214 5.539 -21.863 1.00 85.69 78 TYR A CA 1
ATOM 620 C C . TYR A 1 78 ? 13.819 6.675 -22.673 1.00 85.69 78 TYR A C 1
ATOM 622 O O . TYR A 1 78 ? 14.757 7.323 -22.216 1.00 85.69 78 TYR A O 1
ATOM 630 N N . ALA A 1 79 ? 13.267 6.953 -23.845 1.00 87.38 79 ALA A N 1
ATOM 631 C CA . ALA A 1 79 ? 13.556 8.180 -24.562 1.00 87.38 79 ALA A CA 1
ATOM 632 C C . ALA A 1 79 ? 12.317 8.612 -25.341 1.00 87.38 79 ALA A C 1
ATOM 634 O O . ALA A 1 79 ? 11.549 7.770 -25.809 1.00 87.38 79 ALA A O 1
ATOM 635 N N . GLU A 1 80 ? 12.122 9.919 -25.485 1.00 87.94 80 GLU A N 1
ATOM 636 C CA . GLU A 1 80 ? 11.054 10.432 -26.335 1.00 87.94 80 GLU A CA 1
ATOM 637 C C . GLU A 1 80 ? 11.459 10.270 -27.800 1.00 87.94 80 GLU A C 1
ATOM 639 O O . GLU A 1 80 ? 12.626 10.449 -28.164 1.00 87.94 80 GLU A O 1
ATOM 644 N N . LEU A 1 81 ? 10.487 9.922 -28.641 1.00 89.88 81 LEU A N 1
ATOM 645 C CA . LEU A 1 81 ? 10.681 9.777 -30.078 1.00 89.88 81 LEU A CA 1
ATOM 646 C C . LEU A 1 81 ? 10.025 10.947 -30.812 1.00 89.88 81 LEU A C 1
ATOM 648 O O . LEU A 1 81 ? 8.939 11.399 -30.440 1.00 89.88 81 LEU A O 1
ATOM 652 N N . ASP A 1 82 ? 10.678 11.432 -31.862 1.00 91.38 82 ASP A N 1
ATOM 653 C CA . ASP A 1 82 ? 10.107 12.410 -32.778 1.00 91.38 82 ASP A CA 1
ATOM 654 C C . ASP A 1 82 ? 9.092 11.756 -33.743 1.00 91.38 82 ASP A C 1
ATOM 656 O O . ASP A 1 82 ? 8.817 10.555 -33.697 1.00 91.38 82 ASP A O 1
ATOM 660 N N . ALA A 1 83 ? 8.517 12.548 -34.652 1.00 93.00 83 ALA A N 1
ATOM 661 C CA . ALA A 1 83 ? 7.528 12.055 -35.615 1.00 93.00 83 ALA A CA 1
ATOM 662 C C . ALA A 1 83 ? 8.073 11.008 -36.612 1.00 93.00 83 ALA A C 1
ATOM 664 O O . ALA A 1 83 ? 7.279 10.332 -37.269 1.00 93.00 83 ALA A O 1
ATOM 665 N N . ASN A 1 84 ? 9.396 10.879 -36.740 1.00 93.00 84 ASN A N 1
ATOM 666 C CA . ASN A 1 84 ? 10.063 9.897 -37.593 1.00 93.00 84 ASN A CA 1
ATOM 667 C C . ASN A 1 84 ? 10.452 8.626 -36.821 1.00 93.00 84 ASN A C 1
ATOM 669 O O . ASN A 1 84 ? 10.903 7.660 -37.436 1.00 93.00 84 ASN A O 1
ATOM 673 N N . GLY A 1 85 ? 10.240 8.606 -35.500 1.00 87.94 85 GLY A N 1
ATOM 674 C CA . GLY A 1 85 ? 10.667 7.524 -34.620 1.00 87.94 85 GLY A CA 1
ATOM 675 C C . GLY A 1 85 ? 12.119 7.651 -34.155 1.00 87.94 85 GLY A C 1
ATOM 676 O O . GLY A 1 85 ? 12.636 6.701 -33.569 1.00 87.94 85 GLY A O 1
ATOM 677 N N . ASP A 1 86 ? 12.771 8.792 -34.392 1.00 91.38 86 ASP A N 1
ATOM 678 C CA . ASP A 1 86 ? 14.134 9.045 -33.930 1.00 91.38 86 ASP A CA 1
ATOM 679 C C . ASP A 1 86 ? 14.122 9.553 -32.487 1.00 91.38 86 ASP A C 1
ATOM 681 O O . ASP A 1 86 ? 13.253 10.325 -32.081 1.00 91.38 86 ASP A O 1
ATOM 685 N N . THR A 1 87 ? 15.107 9.142 -31.689 1.00 92.06 87 THR A N 1
ATOM 686 C CA . THR A 1 87 ? 15.251 9.624 -30.313 1.00 92.06 87 THR A CA 1
ATOM 687 C C . THR A 1 87 ? 15.523 11.127 -30.274 1.00 92.06 87 THR A C 1
ATOM 689 O O . THR A 1 87 ? 16.471 11.613 -30.891 1.00 92.06 87 THR A O 1
ATOM 692 N N . ILE A 1 88 ? 14.741 11.859 -29.481 1.00 92.19 88 ILE A N 1
ATOM 693 C CA . ILE A 1 88 ? 14.953 13.285 -29.234 1.00 92.19 88 ILE A C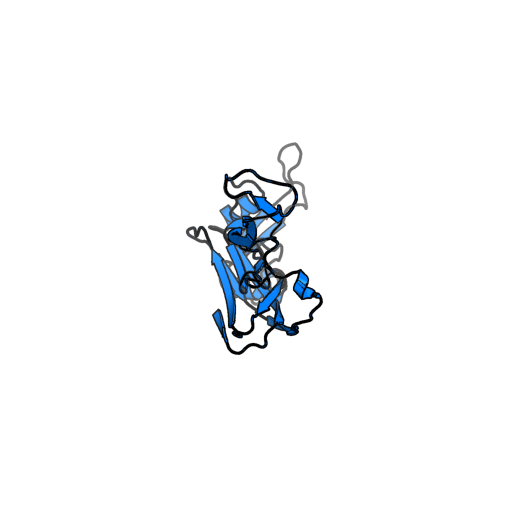A 1
ATOM 694 C C . ILE A 1 88 ? 16.175 13.452 -28.323 1.00 92.19 88 ILE A C 1
ATOM 696 O O . ILE A 1 88 ? 16.226 12.916 -27.210 1.00 92.19 88 ILE A O 1
ATOM 700 N N . GLU A 1 89 ? 17.167 14.215 -28.784 1.00 92.50 89 GLU A N 1
ATOM 701 C CA . GLU A 1 89 ? 18.386 14.488 -28.022 1.00 92.50 89 GLU A CA 1
ATOM 702 C C . GLU A 1 89 ? 18.060 15.093 -26.644 1.00 92.50 89 GLU A C 1
ATOM 704 O O . GLU A 1 89 ? 17.251 16.011 -26.518 1.00 92.50 89 GLU A O 1
ATOM 709 N N . GLY A 1 90 ? 18.689 14.560 -25.594 1.00 88.00 90 GLY A N 1
ATOM 710 C CA . GLY A 1 90 ? 18.490 15.016 -24.215 1.00 88.00 90 GLY A CA 1
ATOM 711 C C . GLY A 1 90 ? 17.267 14.435 -23.495 1.00 88.00 90 GLY A C 1
ATOM 712 O O . GLY A 1 90 ? 17.069 14.758 -22.327 1.00 88.00 90 GLY A O 1
ATOM 713 N N . THR A 1 91 ? 16.478 13.569 -24.141 1.00 87.06 91 THR A N 1
ATOM 714 C CA . THR A 1 91 ? 15.308 12.916 -23.511 1.00 87.06 91 THR A CA 1
ATOM 715 C C . THR A 1 91 ? 15.588 11.509 -22.988 1.00 87.06 91 THR A C 1
ATOM 717 O O . THR A 1 91 ? 14.768 10.949 -22.265 1.00 87.06 91 THR A O 1
ATOM 720 N N . ALA A 1 92 ? 16.744 10.936 -23.332 1.00 86.94 92 ALA A N 1
ATOM 721 C CA . ALA A 1 92 ? 17.134 9.612 -22.873 1.00 86.94 92 ALA A CA 1
ATOM 722 C C . ALA A 1 92 ? 17.334 9.592 -21.349 1.00 86.94 92 ALA A C 1
ATOM 724 O O . ALA A 1 92 ? 18.099 10.382 -20.793 1.00 86.94 92 ALA A O 1
ATOM 725 N N . MET A 1 93 ? 16.658 8.661 -20.686 1.00 84.44 93 MET A N 1
ATOM 726 C CA . MET A 1 93 ? 16.702 8.437 -19.249 1.00 84.44 93 MET A CA 1
ATOM 727 C C . MET A 1 93 ? 16.841 6.946 -18.950 1.00 84.44 93 MET A C 1
ATOM 729 O O . MET A 1 93 ? 16.247 6.110 -19.631 1.00 84.44 93 MET A O 1
ATOM 733 N N . THR A 1 94 ? 17.578 6.629 -17.888 1.00 87.00 94 THR A N 1
ATOM 734 C CA . THR A 1 94 ? 17.656 5.274 -17.337 1.00 87.00 94 THR A CA 1
ATOM 735 C C . THR A 1 94 ? 16.854 5.204 -16.044 1.00 87.00 94 THR A C 1
ATOM 737 O O . THR A 1 94 ? 16.916 6.099 -15.197 1.00 87.00 94 THR A O 1
ATOM 740 N N . TYR A 1 95 ? 16.082 4.136 -15.909 1.00 86.81 95 TYR A N 1
ATOM 741 C CA . TYR A 1 95 ? 15.304 3.795 -14.733 1.00 86.81 95 TYR A CA 1
ATOM 742 C C . TYR A 1 95 ? 15.801 2.479 -14.150 1.00 86.81 95 TYR A C 1
ATOM 744 O O . TYR A 1 95 ? 16.183 1.574 -14.883 1.00 86.81 95 TYR A O 1
ATOM 752 N N . HIS A 1 96 ? 15.752 2.349 -12.830 1.00 86.62 96 HIS A N 1
ATOM 753 C CA . HIS A 1 96 ? 16.406 1.261 -12.121 1.00 86.62 96 HIS A CA 1
ATOM 754 C C . HIS A 1 96 ? 15.414 0.518 -11.227 1.00 86.62 96 HIS A C 1
ATOM 756 O O . HIS A 1 96 ? 14.910 1.037 -10.219 1.00 86.62 96 HIS A O 1
ATOM 762 N N . PHE A 1 97 ? 15.159 -0.741 -11.573 1.00 88.25 97 PHE A N 1
ATOM 763 C CA . PHE A 1 97 ? 14.495 -1.688 -10.686 1.00 88.25 97 PHE A CA 1
ATOM 764 C C . PHE A 1 97 ? 15.539 -2.355 -9.801 1.00 88.25 97 PHE A C 1
ATOM 766 O O . PHE A 1 97 ? 16.499 -2.904 -10.335 1.00 88.25 97 PHE A O 1
ATOM 773 N N . PRO A 1 98 ? 15.372 -2.391 -8.471 1.00 88.69 98 PRO A N 1
ATOM 774 C CA . PRO A 1 98 ? 16.228 -3.241 -7.668 1.00 88.69 98 PRO A CA 1
ATOM 775 C C . PRO A 1 98 ? 15.908 -4.717 -7.983 1.00 88.69 98 PRO A C 1
ATOM 777 O O . PRO A 1 98 ? 14.819 -5.049 -8.455 1.00 88.69 98 PRO A O 1
ATOM 780 N N . ASN A 1 99 ? 16.872 -5.599 -7.753 1.00 87.50 99 ASN A N 1
ATOM 781 C CA . ASN A 1 99 ? 16.823 -7.049 -7.967 1.00 87.50 99 ASN A CA 1
ATOM 782 C C . ASN A 1 99 ? 17.146 -7.832 -6.691 1.00 87.50 99 ASN A C 1
ATOM 784 O O . ASN A 1 99 ? 16.959 -9.048 -6.648 1.00 87.50 99 ASN A O 1
ATOM 788 N N . ASP A 1 100 ? 17.623 -7.152 -5.650 1.00 88.38 100 ASP A N 1
ATOM 789 C CA . ASP A 1 100 ? 17.891 -7.752 -4.355 1.00 88.38 100 ASP A CA 1
ATOM 790 C C . ASP A 1 100 ? 17.526 -6.826 -3.187 1.00 88.38 100 ASP A C 1
ATOM 792 O O . ASP A 1 100 ? 17.221 -5.640 -3.330 1.00 88.38 100 ASP A O 1
ATOM 796 N N . ARG A 1 101 ? 17.529 -7.404 -1.984 1.00 87.50 101 ARG A N 1
ATOM 797 C CA . ARG A 1 101 ? 17.109 -6.706 -0.765 1.00 87.50 101 ARG A CA 1
ATOM 798 C C . ARG A 1 101 ? 17.999 -5.510 -0.423 1.00 87.50 101 ARG A C 1
ATOM 800 O O . ARG A 1 101 ? 17.490 -4.561 0.162 1.00 87.50 101 ARG A O 1
ATOM 807 N N . GLN A 1 102 ? 19.290 -5.552 -0.755 1.00 86.94 102 GLN A N 1
ATOM 808 C CA . GLN A 1 102 ? 20.219 -4.464 -0.453 1.00 86.94 102 GLN A CA 1
ATOM 809 C C . GLN A 1 102 ? 19.936 -3.259 -1.354 1.00 86.94 102 GLN A C 1
ATOM 811 O O . GLN A 1 102 ? 19.838 -2.136 -0.862 1.00 86.94 102 GLN A O 1
ATOM 816 N N . ALA A 1 103 ? 19.719 -3.504 -2.646 1.00 86.44 103 ALA A N 1
ATOM 817 C CA . ALA A 1 103 ? 19.312 -2.493 -3.611 1.00 86.44 103 ALA A CA 1
ATOM 818 C C . ALA A 1 103 ? 17.956 -1.860 -3.244 1.00 86.44 103 ALA A C 1
ATOM 820 O O . ALA A 1 103 ? 17.806 -0.639 -3.279 1.00 86.44 103 ALA A O 1
ATOM 821 N N . ALA A 1 104 ? 16.972 -2.666 -2.830 1.00 88.56 104 ALA A N 1
ATOM 822 C CA . ALA A 1 104 ? 15.671 -2.153 -2.391 1.00 88.56 104 ALA A CA 1
ATOM 823 C C . ALA A 1 104 ? 15.774 -1.284 -1.123 1.00 88.56 104 ALA A C 1
ATOM 825 O O . ALA A 1 104 ? 15.212 -0.191 -1.086 1.00 88.56 104 ALA A O 1
ATOM 826 N N . GLU A 1 105 ? 16.525 -1.733 -0.113 1.00 88.00 105 GLU A N 1
ATOM 827 C CA . GLU A 1 105 ? 16.741 -0.974 1.126 1.00 88.00 105 GLU A CA 1
ATOM 828 C C . GLU A 1 105 ? 17.426 0.371 0.860 1.00 88.00 105 GLU A C 1
ATOM 830 O O . GLU A 1 105 ? 17.038 1.391 1.424 1.00 88.00 105 GLU A O 1
ATOM 835 N N . TYR A 1 106 ? 18.397 0.413 -0.053 1.00 86.00 106 TYR A N 1
ATOM 836 C CA . TYR A 1 106 ? 19.036 1.670 -0.429 1.00 86.00 106 TYR A CA 1
ATOM 837 C C . TYR A 1 106 ? 18.033 2.665 -1.033 1.00 86.00 106 TYR A C 1
ATOM 839 O O . TYR A 1 106 ? 17.981 3.834 -0.641 1.00 86.00 106 TYR A O 1
ATOM 847 N N . GLN A 1 107 ? 17.172 2.196 -1.941 1.00 85.75 107 GLN A N 1
ATOM 848 C CA . GLN A 1 107 ? 16.120 3.042 -2.505 1.00 85.75 107 GLN A CA 1
ATOM 849 C C . GLN A 1 107 ? 15.103 3.505 -1.448 1.00 85.75 107 GLN A C 1
ATOM 851 O O . GLN A 1 107 ? 14.566 4.611 -1.557 1.00 85.75 107 GLN A O 1
ATOM 856 N N . PHE A 1 108 ? 14.858 2.708 -0.404 1.00 89.62 108 PHE A N 1
ATOM 857 C CA . PHE A 1 108 ? 14.039 3.114 0.741 1.00 89.62 108 PHE A CA 1
ATOM 858 C C . PHE A 1 108 ? 14.703 4.227 1.559 1.00 89.62 108 PHE A C 1
ATOM 860 O O . PHE A 1 108 ? 14.049 5.230 1.845 1.00 89.62 108 PHE A O 1
ATOM 867 N N . GLN A 1 109 ? 15.996 4.114 1.867 1.00 87.56 109 GLN A N 1
ATOM 868 C CA . GLN A 1 109 ? 16.743 5.126 2.629 1.00 87.56 109 GLN A CA 1
ATOM 869 C C . GLN A 1 109 ? 16.817 6.479 1.913 1.00 87.56 109 GLN A C 1
ATOM 871 O O . GLN A 1 109 ? 16.771 7.527 2.554 1.00 87.56 109 GLN A O 1
ATOM 876 N N . MET A 1 110 ? 16.873 6.460 0.582 1.00 84.00 110 MET A N 1
ATOM 877 C CA . MET A 1 110 ? 16.861 7.665 -0.254 1.00 84.00 110 MET A CA 1
ATOM 878 C C . MET A 1 110 ? 15.445 8.199 -0.529 1.00 84.00 110 MET A C 1
ATOM 880 O O . MET A 1 110 ? 15.288 9.198 -1.230 1.00 84.00 110 MET A O 1
ATOM 884 N N . ASN A 1 111 ? 14.410 7.555 0.026 1.00 84.69 111 ASN A N 1
ATOM 885 C CA . ASN A 1 111 ? 13.000 7.911 -0.141 1.00 84.69 111 ASN A CA 1
ATOM 886 C C . ASN A 1 111 ? 12.511 7.863 -1.607 1.00 84.69 111 ASN A C 1
ATOM 888 O O . ASN A 1 111 ? 11.564 8.561 -1.971 1.00 84.69 111 ASN A O 1
ATOM 892 N N . TYR A 1 112 ? 13.132 7.028 -2.452 1.00 84.81 112 TYR A N 1
ATOM 893 C CA . TYR A 1 112 ? 12.672 6.797 -3.828 1.00 84.81 112 TYR A CA 1
ATOM 894 C C . TYR A 1 112 ? 11.425 5.924 -3.883 1.00 84.81 112 TYR A C 1
ATOM 896 O O . TYR A 1 112 ? 10.595 6.123 -4.754 1.00 84.81 112 TYR A O 1
ATOM 904 N N . TYR A 1 113 ? 11.233 5.031 -2.915 1.00 88.44 113 TYR A N 1
ATOM 905 C CA . TYR A 1 113 ? 9.911 4.479 -2.629 1.00 88.44 113 TYR A CA 1
ATOM 906 C C . TYR A 1 113 ? 9.414 5.130 -1.344 1.00 88.44 113 TYR A C 1
ATOM 908 O O . TYR A 1 113 ? 9.814 4.702 -0.256 1.00 88.44 113 TYR A O 1
ATOM 916 N N . PRO A 1 114 ? 8.618 6.206 -1.441 1.00 88.38 114 PRO A N 1
ATOM 917 C CA . PRO A 1 114 ? 8.264 6.987 -0.274 1.00 88.38 114 PRO A CA 1
ATOM 918 C C . PRO A 1 114 ? 7.440 6.171 0.714 1.00 88.38 114 PRO A C 1
ATOM 920 O O . PRO A 1 114 ? 6.722 5.238 0.341 1.00 88.38 114 PRO A O 1
ATOM 923 N N . VAL A 1 115 ? 7.543 6.551 1.986 1.00 94.25 115 VAL A N 1
ATOM 924 C CA . VAL A 1 115 ? 6.675 6.023 3.039 1.00 94.25 115 VAL A CA 1
ATOM 925 C C . VAL A 1 115 ? 5.226 6.308 2.656 1.00 94.25 115 VAL A C 1
ATOM 927 O O . VAL A 1 115 ? 4.834 7.460 2.470 1.00 94.25 115 VAL A O 1
ATOM 930 N N . GLN A 1 116 ? 4.429 5.252 2.556 1.00 94.31 116 GLN A N 1
ATOM 931 C CA . GLN A 1 116 ? 2.985 5.352 2.409 1.00 94.31 116 GLN A CA 1
ATOM 932 C C . GLN A 1 116 ? 2.339 5.227 3.784 1.00 94.31 116 GLN A C 1
ATOM 934 O O . GLN A 1 116 ? 2.839 4.490 4.638 1.00 94.31 116 GLN A O 1
ATOM 939 N N . SER A 1 117 ? 1.228 5.929 4.001 1.00 95.81 117 SER A N 1
ATOM 940 C CA . SER A 1 117 ? 0.450 5.818 5.231 1.00 95.81 117 SER A CA 1
ATOM 941 C C . SER A 1 117 ? -1.024 5.560 4.952 1.00 95.81 117 SER A C 1
ATOM 943 O O . SER A 1 117 ? -1.587 6.032 3.964 1.00 95.81 117 SER A O 1
ATOM 945 N N . PHE A 1 118 ? -1.651 4.787 5.833 1.00 95.50 118 PHE A N 1
ATOM 946 C CA . PHE A 1 118 ? -3.090 4.556 5.833 1.00 95.50 118 PHE A CA 1
ATOM 947 C C . PHE A 1 118 ? -3.584 4.270 7.246 1.00 95.50 118 PHE A C 1
ATOM 949 O O . PHE A 1 118 ? -2.804 3.943 8.141 1.00 95.50 118 PHE A O 1
ATOM 956 N N . TYR A 1 119 ? -4.888 4.413 7.455 1.00 96.19 119 TYR A N 1
ATOM 957 C CA . TYR A 1 119 ? -5.502 4.208 8.759 1.00 96.19 119 TYR A CA 1
ATOM 958 C C . TYR A 1 119 ? -6.206 2.861 8.819 1.00 96.19 119 TYR A C 1
ATOM 960 O O . TYR A 1 119 ? -6.774 2.403 7.830 1.00 96.19 119 TYR A O 1
ATOM 968 N N . THR A 1 120 ? -6.203 2.260 10.002 1.00 95.62 120 THR A N 1
ATOM 969 C CA . THR A 1 120 ? -6.965 1.056 10.309 1.00 95.62 120 THR A CA 1
ATOM 970 C C . THR A 1 120 ? -7.556 1.111 11.708 1.00 95.62 120 THR A C 1
ATOM 972 O O . THR A 1 120 ? -7.124 1.903 12.546 1.00 95.62 120 THR A O 1
ATOM 975 N N . TYR A 1 121 ? -8.558 0.278 11.968 1.00 94.25 121 TYR A N 1
ATOM 976 C CA . TYR A 1 121 ? -9.194 0.176 13.274 1.00 94.25 121 TYR A CA 1
ATOM 977 C C . TYR A 1 121 ? -8.843 -1.140 13.966 1.00 94.25 121 TYR A C 1
ATOM 979 O O . TYR A 1 121 ? -8.945 -2.218 13.374 1.00 94.25 121 TYR A O 1
ATOM 987 N N . VAL A 1 122 ? -8.475 -1.055 15.243 1.00 95.00 122 VAL A N 1
ATOM 988 C CA . VAL A 1 122 ? -8.332 -2.203 16.143 1.00 95.00 122 VAL A CA 1
ATOM 989 C C . VAL A 1 122 ? -9.527 -2.223 17.086 1.00 95.00 122 VAL A C 1
ATOM 991 O O . VAL A 1 122 ? -9.777 -1.255 17.803 1.00 95.00 122 VAL A O 1
ATOM 994 N N . GLY A 1 123 ? -10.272 -3.328 17.068 1.00 92.38 123 GLY A N 1
ATOM 995 C CA . GLY A 1 123 ? -11.446 -3.519 17.917 1.00 92.38 123 GLY A CA 1
ATOM 996 C C . GLY A 1 123 ? -11.093 -3.865 19.364 1.00 92.38 123 GLY A C 1
ATOM 997 O O . GLY A 1 123 ? -9.931 -4.015 19.735 1.00 92.38 123 GLY A O 1
ATOM 998 N N . SER A 1 124 ? -12.118 -4.073 20.192 1.00 93.81 124 SER A N 1
ATOM 999 C CA . SER A 1 124 ? -11.965 -4.378 21.623 1.00 93.81 124 SER A CA 1
ATOM 1000 C C . SER A 1 124 ? -11.225 -5.688 21.929 1.00 93.81 124 SER A C 1
ATOM 1002 O O . SER A 1 124 ? -10.850 -5.928 23.073 1.00 93.81 124 SER A O 1
ATOM 1004 N N . ASN A 1 125 ? -11.028 -6.556 20.931 1.00 93.56 125 ASN A N 1
ATOM 1005 C CA . ASN A 1 125 ? -10.194 -7.754 21.053 1.00 93.56 125 ASN A CA 1
ATOM 1006 C C . ASN A 1 125 ? -8.685 -7.442 21.032 1.00 93.56 125 ASN A C 1
ATOM 1008 O O . ASN A 1 125 ? -7.886 -8.339 21.290 1.00 93.56 125 ASN A O 1
ATOM 1012 N N . GLY A 1 126 ? -8.299 -6.203 20.711 1.00 95.31 126 GLY A N 1
ATOM 1013 C CA . GLY A 1 126 ? -6.914 -5.744 20.676 1.00 95.31 126 GLY A CA 1
ATOM 1014 C C . GLY A 1 126 ? -6.049 -6.412 19.609 1.00 95.31 126 GLY A C 1
ATOM 1015 O O . GLY A 1 126 ? -4.828 -6.425 19.759 1.00 95.31 126 GLY A O 1
ATOM 1016 N N . LEU A 1 127 ? -6.660 -6.996 18.569 1.00 96.81 127 LEU A N 1
ATOM 1017 C CA . LEU A 1 127 ? -5.953 -7.694 17.496 1.00 96.81 127 LEU A CA 1
ATOM 1018 C C . LEU A 1 127 ? -5.763 -6.782 16.279 1.00 96.81 127 LEU A C 1
ATOM 1020 O O . LEU A 1 127 ? -6.727 -6.347 15.643 1.00 96.81 127 LEU A O 1
ATOM 1024 N N . LEU A 1 128 ? -4.504 -6.573 15.908 1.00 96.88 128 LEU A N 1
ATOM 1025 C CA . LEU A 1 128 ? -4.107 -6.012 14.624 1.00 96.88 128 LEU A CA 1
ATOM 1026 C C . LEU A 1 128 ? -3.406 -7.086 13.801 1.00 96.88 128 LEU A C 1
ATOM 1028 O O . LEU A 1 128 ? -2.337 -7.568 14.177 1.00 96.88 128 LEU A O 1
ATOM 1032 N N . ARG A 1 129 ? -3.977 -7.422 12.646 1.00 96.94 129 ARG A N 1
ATOM 1033 C CA . ARG A 1 129 ? -3.300 -8.226 11.630 1.00 96.94 129 ARG A CA 1
ATOM 1034 C C . ARG A 1 129 ? -2.852 -7.325 10.496 1.00 96.94 129 ARG A C 1
ATOM 1036 O O . ARG A 1 129 ? -3.686 -6.779 9.785 1.00 96.94 129 ARG A O 1
ATOM 1043 N N . LEU A 1 130 ? -1.547 -7.222 10.290 1.00 95.50 130 LEU A N 1
ATOM 1044 C CA . LEU A 1 130 ? -0.962 -6.443 9.200 1.00 95.50 130 LEU A CA 1
ATOM 1045 C C . LEU A 1 130 ? -0.039 -7.292 8.335 1.00 95.50 130 LEU A C 1
ATOM 1047 O O . LEU A 1 130 ? 0.559 -8.273 8.795 1.00 95.50 130 LEU A O 1
ATOM 1051 N N . GLY A 1 131 ? 0.090 -6.917 7.072 1.00 94.69 131 GLY A N 1
ATOM 1052 C CA . GLY A 1 131 ? 0.995 -7.578 6.149 1.00 94.69 131 GLY A CA 1
ATOM 1053 C C . GLY A 1 131 ? 0.740 -7.180 4.711 1.00 94.69 131 GLY A C 1
ATOM 1054 O O . GLY A 1 131 ? 0.279 -6.083 4.414 1.00 94.69 131 GLY A O 1
ATOM 1055 N N . PHE A 1 132 ? 1.053 -8.103 3.814 1.00 93.69 132 PHE A N 1
ATOM 1056 C CA . PHE A 1 132 ? 0.863 -7.933 2.387 1.00 93.69 132 PHE A CA 1
ATOM 1057 C C . PHE A 1 132 ? 0.281 -9.202 1.773 1.00 93.69 132 PHE A C 1
ATOM 1059 O O . PHE A 1 132 ? 0.381 -10.295 2.340 1.00 93.69 132 PHE A O 1
ATOM 1066 N N . LYS A 1 133 ? -0.360 -9.056 0.621 1.00 92.25 133 LYS A N 1
ATOM 1067 C CA . LYS A 1 133 ? -1.019 -10.136 -0.106 1.00 92.25 133 LYS A CA 1
ATOM 1068 C C . LYS A 1 133 ? -0.731 -9.985 -1.590 1.00 92.25 133 LYS A C 1
ATOM 1070 O O . LYS A 1 133 ? -0.758 -8.876 -2.100 1.00 92.25 133 LYS A O 1
ATOM 1075 N N . ASN A 1 134 ? -0.513 -11.106 -2.271 1.00 91.88 134 ASN A N 1
ATOM 1076 C CA . ASN A 1 134 ? -0.543 -11.192 -3.726 1.00 91.88 134 ASN A CA 1
ATOM 1077 C C . ASN A 1 134 ? -1.652 -12.178 -4.123 1.00 91.88 134 ASN A C 1
ATOM 1079 O O . ASN A 1 134 ? -1.583 -13.358 -3.775 1.00 91.88 134 ASN A O 1
ATOM 1083 N N . THR A 1 135 ? -2.717 -11.694 -4.761 1.00 90.50 135 THR A N 1
ATOM 1084 C CA . THR A 1 135 ? -3.918 -12.488 -5.093 1.00 90.50 135 THR A CA 1
ATOM 1085 C C . THR A 1 135 ? -3.752 -13.359 -6.330 1.00 90.50 135 THR A C 1
ATOM 1087 O O . THR A 1 135 ? -4.537 -14.287 -6.518 1.00 90.50 135 THR A O 1
ATOM 1090 N N . ALA A 1 136 ? -2.746 -13.086 -7.155 1.00 89.75 136 ALA A N 1
ATOM 1091 C CA . ALA A 1 136 ? -2.523 -13.773 -8.418 1.00 89.75 136 ALA A CA 1
ATOM 1092 C C . ALA A 1 136 ? -1.021 -13.880 -8.693 1.00 89.75 136 ALA A C 1
ATOM 1094 O O . ALA A 1 136 ? -0.536 -13.372 -9.699 1.00 89.75 136 ALA A O 1
ATOM 1095 N N . HIS A 1 137 ? -0.285 -14.512 -7.773 1.00 90.94 137 HIS A N 1
ATOM 1096 C CA . HIS A 1 137 ? 1.171 -14.631 -7.841 1.00 90.94 137 HIS A CA 1
ATOM 1097 C C . HIS A 1 137 ? 1.651 -15.231 -9.171 1.00 90.94 137 HIS A C 1
ATOM 1099 O O . HIS A 1 137 ? 1.168 -16.279 -9.609 1.00 90.94 137 HIS A O 1
ATOM 1105 N N . LYS A 1 138 ? 2.652 -14.592 -9.771 1.00 90.44 138 LYS A N 1
ATOM 1106 C CA . LYS A 1 138 ? 3.348 -15.016 -10.986 1.00 90.44 138 LYS A CA 1
ATOM 1107 C C . LYS A 1 138 ? 4.816 -15.276 -10.664 1.00 90.44 138 LYS A C 1
ATOM 1109 O O . LYS A 1 138 ? 5.367 -14.771 -9.689 1.00 90.44 138 LYS A O 1
ATOM 1114 N N . VAL A 1 139 ? 5.451 -16.099 -11.492 1.00 90.62 139 VAL A N 1
ATOM 1115 C CA . VAL A 1 139 ? 6.897 -16.328 -11.411 1.00 90.62 139 VAL A CA 1
ATOM 1116 C C . VAL A 1 139 ? 7.618 -14.977 -11.519 1.00 90.62 139 VAL A C 1
ATOM 1118 O O . VAL A 1 139 ? 7.198 -14.132 -12.297 1.00 90.62 139 VAL A O 1
ATOM 1121 N N . GLN A 1 140 ? 8.670 -14.786 -10.714 1.00 90.69 140 GLN A N 1
ATOM 1122 C CA . GLN A 1 140 ? 9.463 -13.548 -10.599 1.00 90.69 140 GLN A CA 1
ATOM 1123 C C . GLN A 1 140 ? 8.778 -12.339 -9.950 1.00 90.69 140 GLN A C 1
ATOM 1125 O O . GLN A 1 140 ? 9.455 -11.329 -9.764 1.00 90.69 140 GLN A O 1
ATOM 1130 N N . ASP A 1 141 ? 7.520 -12.453 -9.506 1.00 91.56 141 ASP A N 1
ATOM 1131 C CA . ASP A 1 141 ? 6.935 -11.431 -8.638 1.00 91.56 141 ASP A CA 1
ATOM 1132 C C . ASP A 1 141 ? 7.842 -11.164 -7.444 1.00 91.56 141 ASP A C 1
ATOM 1134 O O . ASP A 1 141 ? 8.237 -12.074 -6.705 1.00 91.56 141 ASP A O 1
ATOM 1138 N N . TRP A 1 142 ? 8.139 -9.890 -7.237 1.00 90.19 142 TRP A N 1
ATOM 1139 C CA . TRP A 1 142 ? 9.057 -9.473 -6.209 1.00 90.19 142 TRP A CA 1
ATOM 1140 C C . TRP A 1 142 ? 8.451 -8.353 -5.381 1.00 90.19 142 TRP A C 1
ATOM 1142 O O . TRP A 1 142 ? 8.177 -7.255 -5.857 1.00 90.19 142 TRP A O 1
ATOM 1152 N N . PHE A 1 143 ? 8.204 -8.668 -4.114 1.00 91.38 143 PHE A N 1
ATOM 1153 C CA . PHE A 1 143 ? 7.572 -7.768 -3.165 1.00 91.38 143 PHE A CA 1
ATOM 1154 C C . PHE A 1 143 ? 8.515 -7.565 -1.983 1.00 91.38 143 PHE A C 1
ATOM 1156 O O . PHE A 1 143 ? 8.866 -8.516 -1.282 1.00 91.38 143 PHE A O 1
ATOM 1163 N N . VAL A 1 144 ? 8.915 -6.318 -1.761 1.00 91.88 144 VAL A N 1
ATOM 1164 C CA . VAL A 1 144 ? 9.695 -5.887 -0.606 1.00 91.88 144 VAL A CA 1
ATOM 1165 C C . VAL A 1 144 ? 8.855 -4.907 0.205 1.00 91.88 144 VAL A C 1
ATOM 1167 O O . VAL A 1 144 ? 8.319 -3.942 -0.332 1.00 91.88 144 VAL A O 1
ATOM 1170 N N . VAL A 1 145 ? 8.739 -5.153 1.507 1.00 92.81 145 VAL A N 1
ATOM 1171 C CA . VAL A 1 145 ? 8.139 -4.223 2.470 1.00 92.81 145 VAL A CA 1
ATOM 1172 C C . VAL A 1 145 ? 9.097 -4.043 3.637 1.00 92.81 145 VAL A C 1
ATOM 1174 O O . VAL A 1 145 ? 9.672 -5.020 4.118 1.00 92.81 145 VAL A O 1
ATOM 1177 N N . SER A 1 146 ? 9.282 -2.809 4.086 1.00 93.38 146 SER A N 1
ATOM 1178 C CA . SER A 1 146 ? 10.181 -2.469 5.191 1.00 93.38 146 SER A CA 1
ATOM 1179 C C . SER A 1 146 ? 9.689 -1.220 5.923 1.00 93.38 146 SER A C 1
ATOM 1181 O O . SER A 1 146 ? 8.698 -0.605 5.524 1.00 93.38 146 SER A O 1
ATOM 1183 N N . ASN A 1 147 ? 10.395 -0.853 6.993 1.00 94.25 147 ASN A N 1
ATOM 1184 C CA . ASN A 1 147 ? 10.217 0.410 7.716 1.00 94.25 147 ASN A CA 1
ATOM 1185 C C . ASN A 1 147 ? 8.768 0.632 8.171 1.00 94.25 147 ASN A C 1
ATOM 1187 O O . ASN A 1 147 ? 8.166 1.675 7.932 1.00 94.25 147 ASN A O 1
ATOM 1191 N N . TRP A 1 148 ? 8.200 -0.403 8.798 1.00 95.06 148 TRP A N 1
ATOM 1192 C CA . TRP A 1 148 ? 6.861 -0.345 9.367 1.00 95.06 148 TRP A CA 1
ATOM 1193 C C . TRP A 1 148 ? 6.844 0.527 10.618 1.00 95.06 148 TRP A C 1
ATOM 1195 O O . TRP A 1 148 ? 7.606 0.290 11.557 1.00 95.06 148 TRP A O 1
ATOM 1205 N N . GLU A 1 149 ? 5.909 1.466 10.664 1.00 96.62 149 GLU A N 1
ATOM 1206 C CA . GLU A 1 149 ? 5.623 2.274 11.844 1.00 96.62 149 GLU A CA 1
ATOM 1207 C C . GLU A 1 149 ? 4.128 2.202 12.155 1.00 96.62 149 GLU A C 1
ATOM 1209 O O . GLU A 1 149 ? 3.284 2.129 11.258 1.00 96.62 149 GLU A O 1
ATOM 1214 N N . LEU A 1 150 ? 3.798 2.217 13.444 1.00 97.12 150 LEU A N 1
ATOM 1215 C CA . LEU A 1 150 ? 2.428 2.113 13.926 1.00 97.12 150 LEU A CA 1
ATOM 1216 C C . LEU A 1 150 ? 2.168 3.215 14.953 1.00 97.12 150 LEU A C 1
ATOM 1218 O O . LEU A 1 150 ? 2.804 3.244 16.007 1.00 97.12 150 LEU A O 1
ATOM 1222 N N . TYR A 1 151 ? 1.209 4.095 14.666 1.00 97.69 151 TYR A N 1
ATOM 1223 C CA . TYR A 1 151 ? 0.832 5.204 15.546 1.00 97.69 151 TYR A CA 1
ATOM 1224 C C . TYR A 1 151 ? -0.604 5.041 16.025 1.00 97.69 151 TYR A C 1
ATOM 1226 O O . TYR A 1 151 ? -1.513 4.875 15.218 1.00 97.69 151 TYR A O 1
ATOM 1234 N N . TYR A 1 152 ? -0.824 5.120 17.336 1.00 97.38 152 TYR A N 1
ATOM 1235 C CA . TYR A 1 152 ? -2.162 5.086 17.924 1.00 97.38 152 TYR A CA 1
ATOM 1236 C C . TYR A 1 152 ? -2.766 6.492 17.981 1.00 97.38 152 TYR A C 1
ATOM 1238 O O . TYR A 1 152 ? -2.180 7.399 18.569 1.00 97.38 152 TYR A O 1
ATOM 1246 N N . HIS A 1 153 ? -3.955 6.659 17.404 1.00 95.88 153 HIS A N 1
ATOM 1247 C CA . HIS A 1 153 ? -4.674 7.936 17.322 1.00 95.88 153 HIS A CA 1
ATOM 1248 C C . HIS A 1 153 ? -5.887 8.022 18.259 1.00 95.88 153 HIS A C 1
ATOM 1250 O O . HIS A 1 153 ? -6.526 9.070 18.334 1.00 95.88 153 HIS A O 1
ATOM 1256 N N . GLY A 1 154 ? -6.211 6.950 18.986 1.00 93.81 154 GLY A N 1
ATOM 1257 C CA . GLY A 1 154 ? -7.366 6.916 19.881 1.00 93.81 154 GLY A CA 1
ATOM 1258 C C . GLY A 1 154 ? -8.656 6.425 19.222 1.00 93.81 154 GLY A C 1
ATOM 1259 O O . GLY A 1 154 ? -8.799 6.394 17.998 1.00 93.81 154 GLY A O 1
ATOM 1260 N N . LYS A 1 155 ? -9.624 6.045 20.061 1.00 90.19 155 LYS A N 1
ATOM 1261 C CA . LYS A 1 155 ? -10.963 5.601 19.645 1.00 90.19 155 LYS A CA 1
ATOM 1262 C C . LYS A 1 155 ? -11.790 6.710 18.985 1.00 90.19 155 LYS A C 1
ATOM 1264 O O . LYS A 1 155 ? -12.450 6.454 17.984 1.00 90.19 155 LYS A O 1
ATOM 1269 N N . ASP A 1 156 ? -11.680 7.935 19.496 1.00 87.94 156 ASP A N 1
ATOM 1270 C CA . ASP A 1 156 ? -12.424 9.113 19.024 1.00 87.94 156 ASP A CA 1
ATOM 1271 C C . ASP A 1 156 ? -11.632 9.950 18.000 1.00 87.94 156 ASP A C 1
ATOM 1273 O O . ASP A 1 156 ? -11.831 11.158 17.864 1.00 87.94 1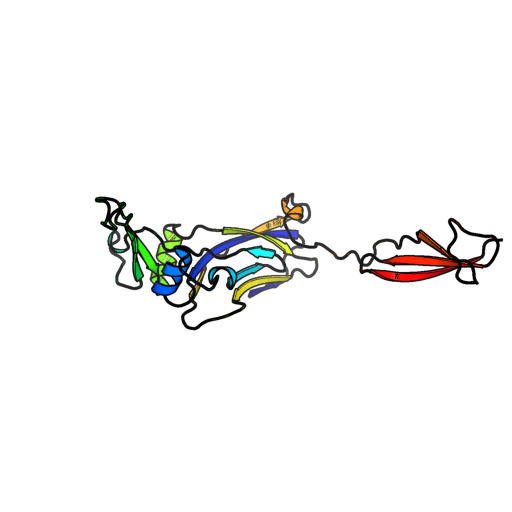56 ASP A O 1
ATOM 1277 N N . SER A 1 157 ? -10.692 9.321 17.289 1.00 90.38 157 SER A N 1
ATOM 1278 C CA . SER A 1 157 ? -9.889 9.995 16.269 1.00 90.38 157 SER A CA 1
ATOM 1279 C C . SER A 1 157 ? -10.757 10.535 15.128 1.00 90.38 157 SER A C 1
ATOM 1281 O O . SER A 1 157 ? -11.668 9.860 14.644 1.00 90.38 157 SER A O 1
ATOM 1283 N N . GLN A 1 158 ? -10.403 11.712 14.604 1.00 88.00 158 GLN A N 1
ATOM 1284 C CA . GLN A 1 158 ? -10.998 12.261 13.377 1.00 88.00 158 GLN A CA 1
ATOM 1285 C C . GLN A 1 158 ? -10.848 11.321 12.164 1.00 88.00 158 GLN A C 1
ATOM 1287 O O . GLN A 1 158 ? -11.673 11.349 11.253 1.00 88.00 158 GLN A O 1
ATOM 1292 N N . TYR A 1 159 ? -9.838 10.444 12.179 1.00 86.06 159 TYR A N 1
ATOM 1293 C CA . TYR A 1 159 ? -9.580 9.456 11.129 1.00 86.06 159 TYR A CA 1
ATOM 1294 C C . TYR A 1 159 ? -10.425 8.192 11.265 1.00 86.06 159 TYR A C 1
ATOM 1296 O O . TYR A 1 159 ? -10.365 7.318 10.409 1.00 86.06 159 TYR A O 1
ATOM 1304 N N . ALA A 1 160 ? -11.276 8.077 12.287 1.00 76.69 160 ALA A N 1
ATOM 1305 C CA . ALA A 1 160 ? -12.178 6.935 12.379 1.00 76.69 160 ALA A CA 1
ATOM 1306 C C . ALA A 1 160 ? -13.034 6.816 11.101 1.00 76.69 160 ALA A C 1
ATOM 1308 O O . ALA A 1 160 ? -13.451 5.727 10.715 1.00 76.69 160 ALA A O 1
ATOM 1309 N N . GLY A 1 161 ? -13.352 7.940 10.437 1.00 72.31 161 GLY A N 1
ATOM 1310 C CA . GLY A 1 161 ? -14.144 7.993 9.196 1.00 72.31 161 GLY A CA 1
ATOM 1311 C C . GLY A 1 161 ? -13.492 7.333 7.987 1.00 72.31 161 GLY A C 1
ATOM 1312 O O . GLY A 1 161 ? -14.198 7.021 7.035 1.00 72.31 161 GLY A O 1
ATOM 1313 N N . THR A 1 162 ? -12.174 7.140 8.022 1.00 73.94 162 THR A N 1
ATOM 1314 C CA . THR A 1 162 ? -11.386 6.676 6.875 1.00 73.94 162 THR A CA 1
ATOM 1315 C C . THR A 1 162 ? -11.069 5.186 6.931 1.00 73.94 162 THR A C 1
ATOM 1317 O O . THR A 1 162 ? -10.479 4.669 5.991 1.00 73.94 162 THR A O 1
ATOM 1320 N N . THR A 1 163 ? -11.440 4.506 8.017 1.00 69.75 163 THR A N 1
ATOM 1321 C CA . THR A 1 163 ? -11.294 3.055 8.180 1.00 69.75 163 THR A CA 1
ATOM 1322 C C . THR A 1 163 ? -12.606 2.354 7.817 1.00 69.75 163 THR A C 1
ATOM 1324 O O . THR A 1 163 ? -13.672 2.968 7.924 1.00 69.75 163 THR A O 1
ATOM 1327 N N . GLY A 1 164 ? -12.547 1.079 7.425 1.00 61.69 164 GLY A N 1
ATOM 1328 C CA . GLY A 1 164 ? -13.699 0.245 7.058 1.00 61.69 164 GLY A CA 1
ATOM 1329 C C . GLY A 1 164 ? -14.822 0.132 8.109 1.00 61.69 164 GLY A C 1
ATOM 1330 O O . GLY A 1 164 ? -14.843 0.812 9.134 1.00 61.69 164 GLY A O 1
ATOM 1331 N N . ILE A 1 165 ? -15.806 -0.736 7.835 1.00 54.84 165 ILE A N 1
ATOM 1332 C CA . ILE A 1 165 ? -17.024 -0.913 8.652 1.00 54.84 165 ILE A CA 1
ATOM 1333 C C . ILE A 1 165 ? -16.645 -1.179 10.116 1.00 54.84 165 ILE A C 1
ATOM 1335 O O . ILE A 1 165 ? -16.151 -2.254 10.449 1.00 54.84 165 ILE A O 1
ATOM 1339 N N . ARG A 1 166 ? -16.890 -0.182 10.975 1.00 55.22 166 ARG A N 1
ATOM 1340 C CA . ARG A 1 166 ? -16.460 -0.177 12.382 1.00 55.22 166 ARG A CA 1
ATOM 1341 C C . ARG A 1 166 ? -17.191 -1.198 13.236 1.00 55.22 166 ARG A C 1
ATOM 1343 O O . ARG A 1 166 ? -16.602 -1.740 14.152 1.00 55.22 166 ARG A O 1
ATOM 1350 N N . ASP A 1 167 ? -18.448 -1.451 12.893 1.00 49.78 167 ASP A N 1
ATOM 1351 C CA . ASP A 1 167 ? -19.325 -2.422 13.522 1.00 49.78 167 ASP A CA 1
ATOM 1352 C C . ASP A 1 167 ? -20.488 -2.680 12.558 1.00 49.78 167 ASP A C 1
ATOM 1354 O O . ASP A 1 167 ? -21.142 -1.744 12.088 1.00 49.78 167 ASP A O 1
ATOM 1358 N N . ILE A 1 168 ? -20.788 -3.946 12.266 1.00 49.09 168 ILE A N 1
ATOM 1359 C CA . ILE A 1 168 ? -22.164 -4.293 11.910 1.00 49.09 168 ILE A CA 1
ATOM 1360 C C . ILE A 1 168 ? -22.901 -4.229 13.239 1.00 49.09 168 ILE A C 1
ATOM 1362 O O . ILE A 1 168 ? -22.790 -5.156 14.038 1.00 49.09 168 ILE A O 1
ATOM 1366 N N . ASP A 1 169 ? -23.604 -3.128 13.503 1.00 46.41 169 ASP A N 1
ATOM 1367 C CA . ASP A 1 169 ? -24.475 -3.042 14.671 1.00 46.41 169 ASP A CA 1
ATOM 1368 C C . ASP A 1 169 ? -25.589 -4.091 14.531 1.00 46.41 169 ASP A C 1
ATOM 1370 O O . ASP A 1 169 ? -26.656 -3.858 13.958 1.00 46.41 169 ASP A O 1
ATOM 1374 N N . SER A 1 170 ? -25.330 -5.294 15.042 1.00 49.56 170 SER A N 1
ATOM 1375 C CA . SER A 1 170 ? -26.307 -6.375 15.108 1.00 49.56 170 SER A CA 1
ATOM 1376 C C . SER A 1 170 ? -27.435 -6.071 16.102 1.00 49.56 170 SER A C 1
ATOM 1378 O O . SER A 1 170 ? -28.382 -6.852 16.191 1.00 49.56 170 SER A O 1
ATOM 1380 N N . ASN A 1 171 ? -27.353 -4.956 16.841 1.00 51.56 171 ASN A N 1
ATOM 1381 C CA . ASN A 1 171 ? -28.347 -4.494 17.807 1.00 51.56 171 ASN A CA 1
ATOM 1382 C C . ASN A 1 171 ? -29.185 -3.307 17.307 1.00 51.56 171 ASN A C 1
ATOM 1384 O O . ASN A 1 171 ? -30.026 -2.813 18.065 1.00 51.56 171 ASN A O 1
ATOM 1388 N N . ALA A 1 172 ? -29.035 -2.885 16.046 1.00 55.50 172 ALA A N 1
ATOM 1389 C CA . ALA A 1 172 ? -29.881 -1.849 15.465 1.00 55.50 172 ALA A CA 1
ATOM 1390 C C . ALA A 1 172 ? -31.370 -2.207 15.648 1.00 55.50 172 ALA A C 1
ATOM 1392 O O . ALA A 1 172 ? -31.834 -3.284 15.254 1.00 55.50 172 ALA A O 1
ATOM 1393 N N . SER A 1 173 ? -32.135 -1.303 16.268 1.00 64.38 173 SER A N 1
ATOM 1394 C CA . SER A 1 173 ? -33.549 -1.521 16.576 1.00 64.38 173 SER A CA 1
ATOM 1395 C C . SER A 1 173 ? -34.341 -1.850 15.307 1.00 64.38 173 SER A C 1
ATOM 1397 O O . SER A 1 173 ? -34.343 -1.072 14.352 1.00 64.38 173 SER A O 1
ATOM 1399 N N . VAL A 1 174 ? -35.035 -2.994 15.289 1.00 74.38 174 VAL A N 1
ATOM 1400 C CA . VAL A 1 174 ? -35.839 -3.412 14.130 1.00 74.38 174 VAL A CA 1
ATOM 1401 C C . VAL A 1 174 ? -36.997 -2.443 13.915 1.00 74.38 174 VAL A C 1
ATOM 1403 O O . VAL A 1 174 ? -37.940 -2.399 14.709 1.00 74.38 174 VAL A O 1
ATOM 1406 N N . ASN A 1 175 ? -36.962 -1.729 12.793 1.00 76.94 175 ASN A N 1
ATOM 1407 C CA . ASN A 1 175 ? -38.069 -0.897 12.341 1.00 76.94 175 ASN A CA 1
ATOM 1408 C C . ASN A 1 175 ? -39.140 -1.778 11.680 1.00 76.94 175 ASN A C 1
ATOM 1410 O O . ASN A 1 175 ? -38.933 -2.330 10.598 1.00 76.94 175 ASN A O 1
ATOM 1414 N N . PHE A 1 176 ? -40.292 -1.920 12.337 1.00 80.88 176 PHE A N 1
ATOM 1415 C CA . PHE A 1 176 ? -41.464 -2.608 11.787 1.00 80.88 176 PHE A CA 1
ATOM 1416 C C . PHE A 1 176 ? -42.314 -1.613 10.989 1.00 80.88 176 PHE A C 1
ATOM 1418 O O . PHE A 1 176 ? -43.089 -0.856 11.569 1.00 80.88 176 PHE A O 1
ATOM 1425 N N . ASN A 1 177 ? -42.157 -1.598 9.666 1.00 83.50 177 ASN A N 1
ATOM 1426 C CA . ASN A 1 177 ? -42.806 -0.640 8.759 1.00 83.50 177 ASN A CA 1
ATOM 1427 C C . ASN A 1 177 ? -43.861 -1.273 7.835 1.00 83.50 177 ASN A C 1
ATOM 1429 O O . ASN A 1 177 ? -44.554 -0.564 7.106 1.00 83.50 177 ASN A O 1
ATOM 1433 N N . GLU A 1 178 ? -44.007 -2.597 7.856 1.00 89.94 178 GLU A N 1
ATOM 1434 C CA . GLU A 1 178 ? -45.037 -3.301 7.099 1.00 89.94 178 GLU A CA 1
ATOM 1435 C C . GLU A 1 178 ? -46.047 -3.940 8.052 1.00 89.94 178 GLU A C 1
ATOM 1437 O O . GLU A 1 178 ? -45.674 -4.707 8.940 1.00 89.94 178 GLU A O 1
ATOM 1442 N N . VAL A 1 179 ? -47.333 -3.654 7.846 1.00 91.44 179 VAL A N 1
ATOM 1443 C CA . VAL A 1 179 ? -48.438 -4.251 8.603 1.00 91.44 179 VAL A CA 1
ATOM 1444 C C . VAL A 1 179 ? -49.296 -5.076 7.655 1.00 91.44 179 VAL A C 1
ATOM 1446 O O . VAL A 1 179 ? -49.639 -4.630 6.561 1.00 91.44 179 VAL A O 1
ATOM 1449 N N . TYR A 1 180 ? -49.658 -6.275 8.089 1.00 92.50 180 TYR A N 1
ATOM 1450 C CA . TYR A 1 180 ? -50.509 -7.201 7.362 1.00 92.50 180 TYR A CA 1
ATOM 1451 C C . TYR A 1 180 ? -51.669 -7.655 8.244 1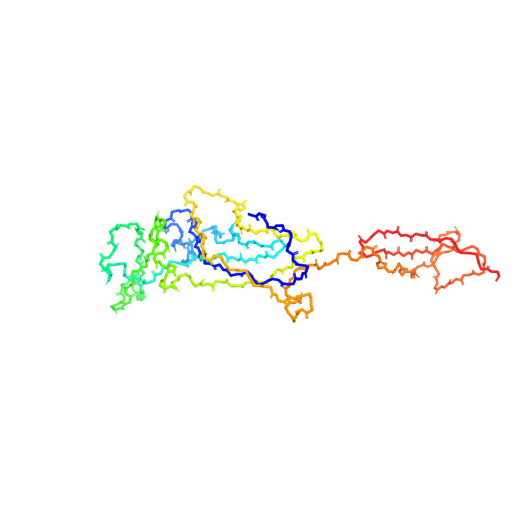.00 92.50 180 TYR A C 1
ATOM 1453 O O . TYR A 1 180 ? -51.520 -7.881 9.448 1.00 92.50 180 TYR A O 1
ATOM 1461 N N . THR A 1 181 ? -52.828 -7.819 7.621 1.00 91.31 181 THR A N 1
ATOM 1462 C CA . THR A 1 181 ? -53.969 -8.526 8.217 1.00 91.31 181 THR A CA 1
ATOM 1463 C C . THR A 1 181 ? -53.683 -10.028 8.309 1.00 91.31 181 THR A C 1
ATOM 1465 O O . THR A 1 181 ? -52.769 -10.533 7.653 1.00 91.31 181 THR A O 1
ATOM 1468 N N . VAL A 1 182 ? -54.469 -10.764 9.102 1.00 89.31 182 VAL A N 1
ATOM 1469 C CA . VAL A 1 182 ? -54.348 -12.232 9.221 1.00 89.31 182 VAL A CA 1
ATOM 1470 C C . VAL A 1 182 ? -54.511 -12.960 7.878 1.00 89.31 182 VAL A C 1
ATOM 1472 O O . VAL A 1 182 ? -53.872 -13.986 7.667 1.00 89.31 182 VAL A O 1
ATOM 1475 N N . ASP A 1 183 ? -55.258 -12.369 6.942 1.00 90.00 183 ASP A N 1
ATOM 1476 C CA . ASP A 1 183 ? -55.450 -12.886 5.580 1.00 90.00 183 ASP A CA 1
ATOM 1477 C C . ASP A 1 183 ? -54.285 -12.537 4.629 1.00 90.00 183 ASP A C 1
ATOM 1479 O O . ASP A 1 183 ? -54.368 -12.756 3.422 1.00 90.00 183 ASP A O 1
ATOM 1483 N N . GLY A 1 184 ? -53.209 -11.928 5.139 1.00 86.00 184 GLY A N 1
ATOM 1484 C CA . GLY A 1 184 ? -52.000 -11.616 4.373 1.00 86.00 184 GLY A CA 1
ATOM 1485 C C . GLY A 1 184 ? -52.064 -10.339 3.529 1.00 86.00 184 GLY A C 1
ATOM 1486 O O . GLY A 1 184 ? -51.111 -10.039 2.812 1.00 86.00 184 GLY A O 1
ATOM 1487 N N . ARG A 1 185 ? -53.138 -9.539 3.610 1.00 90.38 185 ARG A N 1
ATOM 1488 C CA . ARG A 1 185 ? -53.213 -8.242 2.906 1.00 90.38 185 ARG A CA 1
ATOM 1489 C C . ARG A 1 185 ? -52.400 -7.176 3.635 1.00 90.38 185 ARG A C 1
ATOM 1491 O O . ARG A 1 185 ? -52.613 -6.980 4.834 1.00 90.38 185 ARG A O 1
ATOM 1498 N N . ARG A 1 186 ? -51.534 -6.460 2.907 1.00 93.00 186 ARG A N 1
ATOM 1499 C CA . ARG A 1 186 ? -50.779 -5.305 3.419 1.00 93.00 186 ARG A CA 1
ATOM 1500 C C . ARG A 1 186 ? -51.712 -4.117 3.660 1.00 93.00 186 ARG A C 1
ATOM 1502 O O . ARG A 1 186 ? -52.555 -3.814 2.820 1.00 93.00 186 ARG A O 1
ATOM 1509 N N . VAL A 1 187 ? -51.534 -3.440 4.788 1.00 90.69 187 VAL A N 1
ATOM 1510 C CA . VAL A 1 187 ? -52.320 -2.277 5.221 1.00 90.69 187 VAL A CA 1
ATOM 1511 C C . VAL A 1 187 ? -51.398 -1.165 5.727 1.00 90.69 187 VAL A C 1
ATOM 1513 O O . VAL A 1 187 ? -50.270 -1.420 6.143 1.00 90.69 187 VAL A O 1
ATOM 1516 N N . ASN A 1 188 ? -51.879 0.081 5.700 1.00 87.62 188 ASN A N 1
ATOM 1517 C CA . ASN A 1 188 ? -51.077 1.273 6.021 1.00 87.62 188 ASN A CA 1
ATOM 1518 C C . ASN A 1 188 ? -50.960 1.567 7.530 1.00 87.62 188 ASN A C 1
ATOM 1520 O O . ASN A 1 188 ? -50.384 2.576 7.922 1.00 87.62 188 ASN A O 1
ATOM 1524 N N . GLY A 1 189 ? -51.515 0.704 8.382 1.00 86.25 189 GLY A N 1
ATOM 1525 C CA . GLY A 1 189 ? -51.492 0.858 9.832 1.00 86.25 189 GLY A CA 1
ATOM 1526 C C . GLY A 1 189 ? -52.168 -0.315 10.535 1.00 86.25 189 GLY A C 1
ATOM 1527 O O . GLY A 1 189 ? -52.810 -1.149 9.890 1.00 86.25 189 GLY A O 1
ATOM 1528 N N . LEU A 1 190 ? -52.023 -0.379 11.858 1.00 89.62 190 LEU A N 1
ATOM 1529 C CA . LEU A 1 190 ? -52.639 -1.426 12.669 1.00 89.62 190 LEU A CA 1
ATOM 1530 C C . LEU A 1 190 ? -54.168 -1.377 12.566 1.00 89.62 190 LEU A C 1
ATOM 1532 O O . LEU A 1 190 ? -54.779 -0.320 12.701 1.00 89.62 190 LEU A O 1
ATOM 1536 N N . GLN A 1 191 ? -54.772 -2.537 12.342 1.00 88.25 191 GLN A N 1
ATOM 1537 C CA . GLN A 1 191 ? -56.218 -2.728 12.299 1.00 88.25 191 GLN A CA 1
ATOM 1538 C C . GLN A 1 191 ? -56.711 -3.299 13.625 1.00 88.25 191 GLN A C 1
ATOM 1540 O O . GLN A 1 191 ? -55.958 -3.957 14.341 1.00 88.25 191 GLN A O 1
ATOM 1545 N N . LYS A 1 192 ? -57.991 -3.109 13.944 1.00 90.81 192 LYS A N 1
ATOM 1546 C CA . LYS A 1 192 ? -58.612 -3.815 15.068 1.00 90.81 192 LYS A CA 1
ATOM 1547 C C . LYS A 1 192 ? -58.518 -5.332 14.845 1.00 90.81 192 LYS A C 1
ATOM 1549 O O . LYS A 1 192 ? -58.830 -5.820 13.762 1.00 90.81 192 LYS A O 1
ATOM 1554 N N . GLY A 1 193 ? -58.096 -6.071 15.866 1.00 84.88 193 GLY A N 1
ATOM 1555 C CA . GLY A 1 193 ? -57.841 -7.511 15.803 1.00 84.88 193 GLY A CA 1
ATOM 1556 C C . GLY A 1 193 ? -56.358 -7.874 15.659 1.00 84.88 193 GLY A C 1
ATOM 1557 O O . GLY A 1 193 ? -55.468 -7.136 16.089 1.00 84.88 193 GLY A O 1
ATOM 1558 N N . LEU A 1 194 ? -56.088 -9.066 15.118 1.00 91.94 194 LEU A N 1
ATOM 1559 C CA . LEU A 1 194 ? -54.735 -9.601 14.958 1.00 91.94 194 LEU A CA 1
ATOM 1560 C C . LEU A 1 194 ? -54.053 -9.019 13.712 1.00 91.94 194 LEU A C 1
ATOM 1562 O O . LEU A 1 194 ? -54.547 -9.157 12.595 1.00 91.94 194 LEU A O 1
ATOM 1566 N N . ASN A 1 195 ? -52.869 -8.452 13.914 1.00 91.00 195 ASN A N 1
ATOM 1567 C CA . ASN A 1 195 ? -51.995 -7.925 12.877 1.00 91.00 195 ASN A CA 1
ATOM 1568 C C . ASN A 1 195 ? -50.671 -8.690 12.876 1.00 91.00 195 ASN A C 1
ATOM 1570 O O . ASN A 1 195 ? -50.165 -9.086 13.931 1.00 91.00 195 ASN A O 1
ATOM 1574 N N . ILE A 1 196 ? -50.079 -8.837 11.697 1.00 94.75 196 ILE A N 1
ATOM 1575 C CA . ILE A 1 196 ? -48.711 -9.312 11.507 1.00 94.75 196 ILE A CA 1
ATOM 1576 C C . ILE A 1 196 ? -47.883 -8.098 11.101 1.00 94.75 196 ILE A C 1
ATOM 1578 O O . ILE A 1 196 ? -48.141 -7.494 10.065 1.00 94.75 196 ILE A O 1
ATOM 1582 N N . VAL A 1 197 ? -46.893 -7.731 11.906 1.00 91.00 197 VAL A N 1
ATOM 1583 C CA . VAL A 1 197 ? -45.945 -6.671 11.555 1.00 91.00 197 VAL A CA 1
ATOM 1584 C C . VAL A 1 197 ? -44.629 -7.284 11.112 1.00 91.00 197 VAL A C 1
ATOM 1586 O O . VAL A 1 197 ? -44.146 -8.235 11.730 1.00 91.00 197 VAL A O 1
ATOM 1589 N N . ARG A 1 198 ? -44.046 -6.749 10.044 1.00 88.00 198 ARG A N 1
ATOM 1590 C CA . ARG A 1 198 ? -42.780 -7.200 9.466 1.00 88.00 198 ARG A CA 1
ATOM 1591 C C . ARG A 1 198 ? -41.786 -6.044 9.436 1.00 88.00 198 ARG A C 1
ATOM 1593 O O . ARG A 1 198 ? -42.141 -4.905 9.141 1.00 88.00 198 ARG A O 1
ATOM 1600 N N . GLY A 1 199 ? -40.549 -6.364 9.783 1.00 86.38 199 GLY A N 1
ATOM 1601 C CA . GLY A 1 199 ? -39.403 -5.472 9.725 1.00 86.38 199 GLY A CA 1
ATOM 1602 C C . GLY A 1 199 ? -38.181 -6.212 9.195 1.00 86.38 199 GLY A C 1
ATOM 1603 O O . GLY A 1 199 ? -38.203 -7.434 9.002 1.00 86.38 199 GLY A O 1
ATOM 1604 N N . LYS A 1 200 ? -37.112 -5.459 8.959 1.00 84.56 200 LYS A N 1
ATOM 1605 C CA . LYS A 1 200 ? -35.821 -5.970 8.500 1.00 84.56 200 LYS A CA 1
ATOM 1606 C C . LYS A 1 200 ? -34.745 -5.481 9.469 1.00 84.56 200 LYS A C 1
ATOM 1608 O O . LYS A 1 200 ? -34.740 -4.305 9.824 1.00 84.56 200 LYS A O 1
ATOM 1613 N N . THR A 1 201 ? -33.902 -6.383 9.951 1.00 76.94 201 THR A N 1
ATOM 1614 C CA . THR A 1 201 ? -32.708 -6.049 10.747 1.00 76.94 201 THR A CA 1
ATOM 1615 C C . THR A 1 201 ? -31.637 -5.412 9.857 1.00 76.94 201 THR A C 1
ATOM 1617 O O . THR A 1 201 ? -31.721 -5.490 8.628 1.00 76.94 201 THR A O 1
ATOM 1620 N N . ALA A 1 202 ? -30.626 -4.782 10.461 1.00 68.25 202 ALA A N 1
ATOM 1621 C CA . ALA A 1 202 ? -29.532 -4.142 9.724 1.00 68.25 202 ALA A CA 1
ATOM 1622 C C . ALA A 1 202 ? -28.748 -5.122 8.826 1.00 68.25 202 ALA A C 1
ATOM 1624 O O . ALA A 1 202 ? -28.353 -4.758 7.724 1.00 68.25 202 ALA A O 1
ATOM 1625 N N . ASP A 1 203 ? -28.616 -6.385 9.243 1.00 68.81 203 ASP A N 1
ATOM 1626 C CA . ASP A 1 203 ? -28.007 -7.484 8.469 1.00 68.81 203 ASP A CA 1
ATOM 1627 C C . ASP A 1 203 ? -28.930 -8.060 7.371 1.00 68.81 203 ASP A C 1
ATOM 1629 O O . ASP A 1 203 ? -28.571 -8.975 6.632 1.00 68.81 203 ASP A O 1
ATOM 1633 N N . GLY A 1 204 ? -30.145 -7.529 7.248 1.00 73.06 204 GLY A N 1
ATOM 1634 C CA . GLY A 1 204 ? -31.090 -7.865 6.200 1.00 73.06 204 GLY A CA 1
ATOM 1635 C C . GLY A 1 204 ? -32.009 -9.054 6.471 1.00 73.06 204 GLY A C 1
ATOM 1636 O O . GLY A 1 204 ? -32.832 -9.385 5.608 1.00 73.06 204 GLY A O 1
ATOM 1637 N N . LYS A 1 205 ? -31.950 -9.653 7.662 1.00 80.81 205 LYS A N 1
ATOM 1638 C CA . LYS A 1 205 ? -32.887 -10.699 8.083 1.00 80.81 205 LYS A CA 1
ATOM 1639 C C . LYS A 1 205 ? -34.301 -10.137 8.283 1.00 80.81 205 LYS A C 1
ATOM 1641 O O . LYS A 1 205 ? -34.523 -9.053 8.818 1.00 80.81 205 LYS A O 1
ATOM 1646 N N . ILE A 1 206 ? -35.297 -10.904 7.844 1.00 86.62 206 ILE A N 1
ATOM 1647 C CA . ILE A 1 206 ? -36.711 -10.569 8.037 1.00 86.62 206 ILE A CA 1
ATOM 1648 C C . ILE A 1 206 ? -37.158 -11.004 9.432 1.00 86.62 206 ILE A C 1
ATOM 1650 O O . ILE A 1 206 ? -36.986 -12.161 9.815 1.00 86.62 206 ILE A O 1
ATOM 1654 N N . VAL A 1 207 ? -37.788 -10.089 10.167 1.00 86.75 207 VAL A N 1
ATOM 1655 C CA . VAL A 1 207 ? -38.364 -10.346 11.491 1.00 86.75 207 VAL A CA 1
ATOM 1656 C C . VAL A 1 207 ? -39.851 -10.018 11.464 1.00 86.75 207 VAL A C 1
ATOM 1658 O O . VAL A 1 207 ? -40.262 -8.982 10.944 1.00 86.75 207 VAL A O 1
ATOM 1661 N N . THR A 1 208 ? -40.671 -10.890 12.048 1.00 90.12 208 THR A N 1
ATOM 1662 C CA . THR A 1 208 ? -42.126 -10.710 12.136 1.00 90.12 208 THR A CA 1
ATOM 1663 C C . THR A 1 208 ? -42.609 -10.778 13.579 1.00 90.12 208 THR A C 1
ATOM 1665 O O . THR A 1 208 ? -42.133 -11.615 14.344 1.00 90.12 208 THR A O 1
ATOM 1668 N N . LYS A 1 209 ? -43.599 -9.959 13.943 1.00 89.19 209 LYS A N 1
ATOM 1669 C CA . LYS A 1 209 ? -44.309 -10.028 15.231 1.00 89.19 209 LYS A CA 1
ATOM 1670 C C . LYS A 1 209 ? -45.818 -10.052 15.014 1.00 89.19 209 LYS A C 1
ATOM 1672 O O . LYS A 1 209 ? -46.323 -9.549 14.015 1.00 89.19 209 LYS A O 1
ATOM 1677 N N . LYS A 1 210 ? -46.537 -10.625 15.976 1.00 91.19 210 LYS A N 1
ATOM 1678 C CA . LYS A 1 210 ? -48.003 -10.623 16.021 1.00 91.19 210 LYS A CA 1
ATOM 1679 C C . LYS A 1 210 ? -48.466 -9.605 17.060 1.00 91.19 210 LYS A C 1
ATOM 1681 O O . LYS A 1 210 ? -47.981 -9.638 18.187 1.00 91.19 210 LYS A O 1
ATOM 1686 N N . ILE A 1 211 ? -49.377 -8.713 16.681 1.00 86.12 211 ILE A N 1
ATOM 1687 C CA . ILE A 1 211 ? -49.908 -7.649 17.544 1.00 86.12 211 ILE A CA 1
ATOM 1688 C C . ILE A 1 211 ? -51.431 -7.732 17.544 1.00 86.12 211 ILE A C 1
ATOM 1690 O O . ILE A 1 211 ? -52.050 -7.745 16.483 1.00 86.12 211 ILE A O 1
ATOM 1694 N N . VAL A 1 212 ? -52.036 -7.775 18.729 1.00 89.88 212 VAL A N 1
ATOM 1695 C CA . VAL A 1 212 ? -53.493 -7.728 18.890 1.00 89.88 212 VAL A CA 1
ATOM 1696 C C . VAL A 1 212 ? -53.891 -6.320 19.314 1.00 89.88 212 VAL A C 1
ATOM 1698 O O . VAL A 1 212 ? -53.464 -5.850 20.366 1.00 89.88 212 VAL A O 1
ATOM 1701 N N . VAL A 1 213 ? -54.720 -5.665 18.505 1.00 88.19 213 VAL A N 1
ATOM 1702 C CA . VAL A 1 213 ? -55.313 -4.357 18.814 1.00 88.19 213 VAL A CA 1
ATOM 1703 C C . VAL A 1 213 ? -56.776 -4.570 19.192 1.00 88.19 213 VAL A C 1
ATOM 1705 O O . VAL A 1 213 ? -57.505 -5.245 18.466 1.00 88.19 213 VAL A O 1
ATOM 1708 N N . LYS A 1 214 ? -57.190 -4.055 20.352 1.00 84.44 214 LYS A N 1
ATOM 1709 C CA . LYS A 1 214 ? -58.563 -4.192 20.865 1.00 84.44 214 LYS A CA 1
ATOM 1710 C C . LYS A 1 214 ? -59.515 -3.167 20.249 1.00 84.44 214 LYS A C 1
ATOM 1712 O O . LYS A 1 214 ? -59.048 -2.056 19.933 1.00 84.44 214 LYS A O 1
#

Secondary structure (DSSP, 8-state):
-EE-SPPSEEEEEEEEEEEE-SSHHHHHHHHTT--SS-GGGSEEEEETTEEEPPP---B---GGGSTT--S-EEEEEE--B-TTSPBPTT--EEEEEE-SHHHHHHHHHTTSSPPEEEEEEE-TT--EEEEEEETT--TT-EEEEEEEEEEEEETT-GGGGGSS-----TT---EEEEEEETTS-EESSPPSEEEEEEEE-TT--EEEEEEEE-